Protein AF-A0A3R6G4M2-F1 (afdb_monomer)

Structure (mmCIF, N/CA/C/O backbone):
data_AF-A0A3R6G4M2-F1
#
_entry.id   AF-A0A3R6G4M2-F1
#
loop_
_atom_site.group_PDB
_atom_site.id
_atom_site.type_symbol
_atom_site.label_atom_id
_atom_site.label_alt_id
_atom_site.label_comp_id
_atom_site.label_asym_id
_atom_site.label_entity_id
_atom_site.label_seq_id
_atom_site.pdbx_PDB_ins_code
_atom_site.Cartn_x
_atom_site.Cartn_y
_atom_site.Cartn_z
_atom_site.occupancy
_atom_site.B_iso_or_equiv
_atom_site.auth_seq_id
_atom_site.auth_comp_id
_atom_site.auth_asym_id
_atom_site.auth_atom_id
_atom_site.pdbx_PDB_model_num
ATOM 1 N N . MET A 1 1 ? 0.783 14.303 33.144 1.00 43.31 1 MET A N 1
ATOM 2 C CA . MET A 1 1 ? 2.112 13.701 32.913 1.00 43.31 1 MET A CA 1
ATOM 3 C C . MET A 1 1 ? 1.915 12.444 32.085 1.00 43.31 1 MET A C 1
ATOM 5 O O . MET A 1 1 ? 1.136 11.591 32.497 1.00 43.31 1 MET A O 1
ATOM 9 N N . VAL A 1 2 ? 2.529 12.362 30.905 1.00 37.72 2 VAL A N 1
ATOM 10 C CA . VAL A 1 2 ? 2.569 11.111 30.134 1.00 37.72 2 VAL A CA 1
ATOM 11 C C . VAL A 1 2 ? 3.614 10.218 30.802 1.00 37.72 2 VAL A C 1
ATOM 13 O O . VAL A 1 2 ? 4.716 10.680 31.087 1.00 37.72 2 VAL A O 1
ATOM 16 N N . THR A 1 3 ? 3.248 8.990 31.157 1.00 32.53 3 THR A N 1
ATOM 17 C CA . THR A 1 3 ? 4.166 8.040 31.796 1.00 32.53 3 THR A CA 1
ATOM 18 C C . THR A 1 3 ? 5.011 7.341 30.736 1.00 32.53 3 THR A C 1
ATOM 20 O O . THR A 1 3 ? 4.563 7.186 29.603 1.00 32.53 3 THR A O 1
ATOM 23 N N . ILE A 1 4 ? 6.215 6.885 31.097 1.00 31.83 4 ILE A N 1
ATOM 24 C CA . ILE A 1 4 ? 7.108 6.156 30.176 1.00 31.83 4 ILE A CA 1
ATOM 25 C C . ILE A 1 4 ? 6.392 4.946 29.558 1.00 31.83 4 ILE A C 1
ATOM 27 O O . ILE A 1 4 ? 6.551 4.680 28.372 1.00 31.83 4 ILE A O 1
ATOM 31 N N . ASP A 1 5 ? 5.533 4.263 30.317 1.00 39.41 5 ASP A N 1
ATOM 32 C CA . ASP A 1 5 ? 4.756 3.129 29.801 1.00 39.41 5 ASP A CA 1
ATOM 33 C C . ASP A 1 5 ? 3.753 3.514 28.704 1.00 39.41 5 ASP A C 1
ATOM 35 O O . ASP A 1 5 ? 3.467 2.694 27.840 1.00 39.41 5 ASP A O 1
ATOM 39 N N . LYS A 1 6 ? 3.272 4.765 28.679 1.00 32.84 6 LYS A N 1
ATOM 40 C CA . LYS A 1 6 ? 2.420 5.298 27.601 1.00 32.84 6 LYS A CA 1
ATOM 41 C C . LYS A 1 6 ? 3.211 5.773 26.375 1.00 32.84 6 LYS A C 1
ATOM 43 O O . LYS A 1 6 ? 2.601 6.176 25.396 1.00 32.84 6 LYS A O 1
ATOM 48 N N . LEU A 1 7 ? 4.546 5.751 26.429 1.00 31.44 7 LEU A N 1
ATOM 49 C CA . LEU A 1 7 ? 5.447 6.129 25.331 1.00 31.44 7 LEU A CA 1
ATOM 50 C C . LEU A 1 7 ? 6.153 4.914 24.701 1.00 31.44 7 LEU A C 1
ATOM 52 O O . LEU A 1 7 ? 6.993 5.086 23.825 1.00 31.44 7 LEU A O 1
ATOM 56 N N . LYS A 1 8 ? 5.824 3.687 25.130 1.00 39.38 8 LYS A N 1
ATOM 57 C CA . LYS A 1 8 ? 6.377 2.427 24.592 1.00 39.38 8 LYS A CA 1
ATOM 58 C C . LYS A 1 8 ? 5.710 1.957 23.287 1.00 39.38 8 LYS A C 1
ATOM 60 O O . LYS A 1 8 ? 5.877 0.802 22.906 1.00 39.38 8 LYS A O 1
ATOM 65 N N . GLU A 1 9 ? 4.958 2.811 22.599 1.00 41.81 9 GLU A N 1
ATOM 66 C CA . GLU A 1 9 ? 4.428 2.494 21.269 1.00 41.81 9 GLU A CA 1
ATOM 67 C C . GLU A 1 9 ? 5.574 2.554 20.248 1.00 41.81 9 GLU A C 1
ATOM 69 O O . GLU A 1 9 ? 6.001 3.629 19.833 1.00 41.81 9 GLU A O 1
ATOM 74 N N . VAL A 1 10 ? 6.122 1.388 19.895 1.00 42.34 10 VAL A N 1
ATOM 75 C CA . VAL A 1 10 ? 7.255 1.255 18.969 1.00 42.34 10 VAL A CA 1
ATOM 76 C C . VAL A 1 10 ? 6.781 0.600 17.676 1.00 42.34 10 VAL A C 1
ATOM 78 O O . VAL A 1 10 ? 6.218 -0.492 17.702 1.00 42.34 10 VAL A O 1
ATOM 81 N N . PHE A 1 11 ? 7.055 1.242 16.540 1.00 38.00 11 PHE A N 1
ATOM 82 C CA . PHE A 1 11 ? 6.925 0.636 15.215 1.00 38.00 11 PHE A CA 1
ATOM 83 C C . PHE A 1 11 ? 8.248 -0.053 14.858 1.00 38.00 11 PHE A C 1
ATOM 85 O O . PHE A 1 11 ? 9.267 0.618 14.698 1.00 38.00 11 PHE A O 1
ATOM 92 N N . CYS A 1 12 ? 8.256 -1.385 14.772 1.00 41.75 12 CYS A N 1
ATOM 93 C CA . CYS A 1 12 ? 9.460 -2.173 14.507 1.00 41.75 12 CYS A CA 1
ATOM 94 C C . CYS A 1 12 ? 9.180 -3.259 13.461 1.00 41.75 12 CYS A C 1
ATOM 96 O O . CYS A 1 12 ? 8.094 -3.836 13.451 1.00 41.75 12 CYS A O 1
ATOM 98 N N . GLY A 1 13 ? 10.162 -3.525 12.595 1.00 50.28 13 GLY A N 1
ATOM 99 C CA . GLY A 1 13 ? 10.104 -4.601 11.604 1.00 50.28 13 GLY A CA 1
ATOM 100 C C . GLY A 1 13 ? 9.038 -4.375 10.526 1.00 50.28 13 GLY A C 1
ATOM 101 O O . GLY A 1 13 ? 7.972 -4.984 10.597 1.00 50.28 13 GLY A O 1
ATOM 102 N N . PRO A 1 14 ? 9.272 -3.512 9.518 1.00 58.56 14 PRO A N 1
ATOM 103 C CA . PRO A 1 14 ? 8.345 -3.397 8.395 1.00 58.56 14 PRO A CA 1
ATOM 104 C C . PRO A 1 14 ? 8.237 -4.749 7.672 1.00 58.56 14 PRO A C 1
ATOM 106 O O . PRO A 1 14 ? 9.243 -5.316 7.252 1.00 58.56 14 PRO A O 1
ATOM 109 N N . LYS A 1 15 ? 7.016 -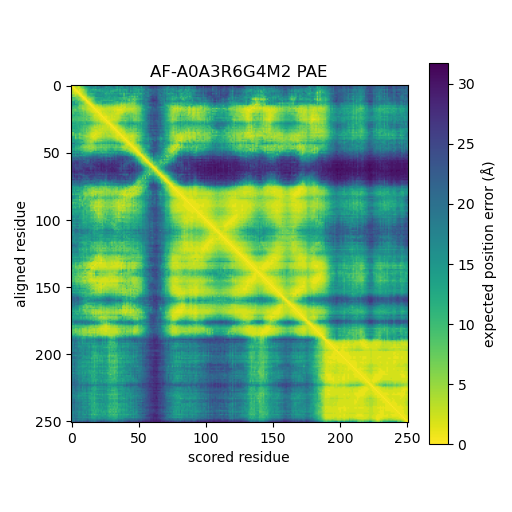5.270 7.528 1.00 62.91 15 LYS A N 1
ATOM 110 C CA . LYS A 1 15 ? 6.747 -6.586 6.923 1.00 62.91 15 LYS A CA 1
ATOM 111 C C . LYS A 1 15 ? 6.106 -6.513 5.553 1.00 62.91 15 LYS A C 1
ATOM 113 O O . LYS A 1 15 ? 6.376 -7.367 4.717 1.00 62.91 15 LYS A O 1
ATOM 118 N N . SER A 1 16 ? 5.268 -5.506 5.340 1.00 65.62 16 SER A N 1
ATOM 119 C CA . SER A 1 16 ? 4.620 -5.262 4.055 1.00 65.62 16 SER A CA 1
ATOM 120 C C . SER A 1 16 ? 4.633 -3.772 3.748 1.00 65.62 16 SER A C 1
ATOM 122 O O . SER A 1 16 ? 4.415 -2.944 4.637 1.00 65.62 16 SER A O 1
ATOM 124 N N . LEU A 1 17 ? 4.837 -3.450 2.473 1.00 73.12 17 LEU A N 1
ATOM 125 C CA . LEU A 1 17 ? 4.654 -2.113 1.923 1.00 73.12 17 LEU A CA 1
ATOM 126 C C . LEU A 1 17 ? 3.500 -2.158 0.919 1.00 73.12 17 LEU A C 1
ATOM 128 O O . LEU A 1 17 ? 3.574 -2.844 -0.098 1.00 73.12 17 LEU A O 1
ATOM 132 N N . LEU A 1 18 ? 2.426 -1.436 1.213 1.00 81.19 18 LEU A N 1
ATOM 133 C CA . LEU A 1 18 ? 1.235 -1.353 0.371 1.00 81.19 18 LEU A CA 1
ATOM 134 C C . LEU A 1 18 ? 1.217 -0.001 -0.342 1.00 81.19 18 LEU A C 1
ATOM 136 O O . LEU A 1 18 ? 1.565 1.012 0.261 1.00 81.19 18 LEU A O 1
ATOM 140 N N . TYR A 1 19 ? 0.784 0.024 -1.599 1.00 84.00 19 TYR A N 1
ATOM 141 C CA . TYR A 1 19 ? 0.667 1.238 -2.404 1.00 84.00 19 TYR A CA 1
ATOM 142 C C . TYR A 1 19 ? -0.779 1.479 -2.843 1.00 84.00 19 TYR A C 1
ATOM 144 O O . TYR A 1 19 ? -1.518 0.546 -3.171 1.00 84.00 19 TYR A O 1
ATOM 152 N N . SER A 1 20 ? -1.159 2.753 -2.859 1.00 87.25 20 SER A N 1
ATOM 153 C CA . SER A 1 20 ? -2.383 3.269 -3.457 1.00 87.25 20 SER A CA 1
ATOM 154 C C . SER A 1 20 ? -2.069 4.524 -4.269 1.00 87.25 20 SER A C 1
ATOM 156 O O . SER A 1 20 ? -1.412 5.435 -3.768 1.00 87.25 20 SER A O 1
ATOM 158 N N . ALA A 1 21 ? -2.571 4.617 -5.495 1.00 84.69 21 ALA A N 1
ATOM 159 C CA . ALA A 1 21 ? -2.521 5.827 -6.309 1.00 84.69 21 ALA A CA 1
ATOM 160 C C . ALA A 1 21 ? -3.437 6.935 -5.753 1.00 84.69 21 ALA A C 1
ATOM 162 O O . ALA A 1 21 ? -3.250 8.116 -6.053 1.00 84.69 21 ALA A O 1
ATOM 163 N N . ALA A 1 22 ? -4.422 6.576 -4.922 1.00 85.25 22 ALA A N 1
ATOM 164 C CA . ALA A 1 22 ? -5.326 7.534 -4.307 1.00 85.25 22 ALA A CA 1
ATOM 165 C C . ALA A 1 22 ? -4.641 8.341 -3.191 1.00 85.25 22 ALA A C 1
ATOM 167 O O . ALA A 1 22 ? -3.861 7.824 -2.383 1.00 85.25 22 ALA A O 1
ATOM 168 N N . LEU A 1 23 ? -4.993 9.625 -3.117 1.00 83.94 23 LEU A N 1
ATOM 169 C CA . LEU A 1 23 ? -4.628 10.491 -2.001 1.00 83.94 23 LEU A CA 1
ATOM 170 C C . LEU A 1 23 ? -5.656 10.360 -0.885 1.00 83.94 23 LEU A C 1
ATOM 172 O O . LEU A 1 23 ? -6.867 10.345 -1.118 1.00 83.94 23 LEU A O 1
ATOM 176 N N . VAL A 1 24 ? -5.154 10.299 0.339 1.00 84.00 24 VAL A N 1
ATOM 177 C CA . VAL A 1 24 ? -5.962 10.121 1.537 1.00 84.00 24 VAL A CA 1
ATOM 178 C C . VAL A 1 24 ? -5.962 11.409 2.347 1.00 84.00 24 VAL A C 1
ATOM 180 O O . VAL A 1 24 ? -4.910 11.975 2.628 1.00 84.00 24 VAL A O 1
ATOM 183 N N . ASP A 1 25 ? -7.146 11.865 2.746 1.00 82.81 25 ASP A N 1
ATOM 184 C CA . ASP A 1 25 ? -7.301 13.019 3.628 1.00 82.81 25 ASP A CA 1
ATOM 185 C C . ASP A 1 25 ? -7.223 12.583 5.098 1.00 82.81 25 ASP A C 1
ATOM 187 O O . ASP A 1 25 ? -8.210 12.126 5.682 1.00 82.81 25 ASP A O 1
ATOM 191 N N . LEU A 1 26 ? -6.042 12.743 5.700 1.00 83.62 26 LEU A N 1
ATOM 192 C CA . LEU A 1 26 ? -5.787 12.389 7.101 1.00 83.62 26 LEU A CA 1
ATOM 193 C C . LEU A 1 26 ? -6.362 13.408 8.105 1.00 83.62 26 LEU A C 1
ATOM 195 O O . LEU A 1 26 ? -6.120 13.302 9.310 1.00 83.62 26 LEU A O 1
ATOM 199 N N . SER A 1 27 ? -7.106 14.424 7.655 1.00 80.88 27 SER A N 1
ATOM 200 C CA . SER A 1 27 ? -7.845 15.311 8.561 1.00 80.88 27 SER A CA 1
ATOM 201 C C . SER A 1 27 ? -9.146 14.691 9.080 1.00 80.88 27 SER A C 1
ATOM 203 O O . SER A 1 27 ? -9.639 15.116 10.128 1.00 80.88 27 SER A O 1
ATOM 205 N N . LYS A 1 28 ? -9.674 13.670 8.392 1.00 79.50 28 LYS A N 1
ATOM 206 C CA . LYS A 1 28 ? -10.930 12.993 8.733 1.00 79.50 28 LYS A CA 1
ATOM 207 C C . LYS A 1 28 ? -10.749 11.975 9.858 1.00 79.50 28 LYS A C 1
ATOM 209 O O . LYS A 1 28 ? -9.694 11.369 10.005 1.00 79.50 28 LYS A O 1
ATOM 214 N N . SER A 1 29 ? -11.811 11.770 10.635 1.00 68.44 29 SER A N 1
ATOM 215 C CA . SER A 1 29 ? -11.860 10.767 11.707 1.00 68.44 29 SER A CA 1
ATOM 216 C C . SER A 1 29 ? -12.122 9.343 11.206 1.00 68.44 29 SER A C 1
ATOM 218 O O . SER A 1 29 ? -11.731 8.394 11.876 1.00 68.44 29 SER A O 1
ATOM 220 N N . ASP A 1 30 ? -12.769 9.195 10.047 1.00 73.81 30 ASP A N 1
ATOM 221 C CA . ASP A 1 30 ? -12.968 7.918 9.358 1.00 73.81 30 ASP A CA 1
ATOM 222 C C . ASP A 1 30 ? -12.281 7.975 7.991 1.00 73.81 30 ASP A C 1
ATOM 224 O O . ASP A 1 30 ? -12.609 8.812 7.142 1.00 73.81 30 ASP A O 1
ATOM 228 N N . ILE A 1 31 ? -11.282 7.113 7.806 1.00 78.75 31 ILE A N 1
ATOM 229 C CA . ILE A 1 31 ? -10.395 7.108 6.646 1.00 78.75 31 ILE A CA 1
ATOM 230 C C . ILE A 1 31 ? -10.523 5.754 5.951 1.00 78.75 31 ILE A C 1
ATOM 232 O O . ILE A 1 31 ? -10.261 4.709 6.543 1.00 78.75 31 ILE A O 1
ATOM 236 N N . LYS A 1 32 ? -10.890 5.773 4.665 1.00 78.81 32 LYS A N 1
ATOM 237 C CA . LYS A 1 32 ? -10.957 4.570 3.828 1.00 78.81 32 LYS A CA 1
ATOM 238 C C . LYS A 1 32 ? -9.679 4.428 3.011 1.00 78.81 32 LYS A C 1
ATOM 240 O O . LYS A 1 32 ? -9.445 5.208 2.094 1.00 78.81 32 LYS A O 1
ATOM 245 N N . LEU A 1 33 ? -8.882 3.414 3.337 1.00 80.50 33 LEU A N 1
ATOM 246 C CA . LEU A 1 33 ? -7.688 3.030 2.588 1.00 80.50 33 LEU A CA 1
ATOM 247 C C . LEU A 1 33 ? -8.053 1.910 1.610 1.00 80.50 33 LEU A C 1
ATOM 249 O O . LEU A 1 33 ? -8.503 0.847 2.034 1.00 80.50 33 LEU A O 1
ATOM 253 N N . THR A 1 34 ? -7.867 2.153 0.314 1.00 83.00 34 THR A N 1
ATOM 254 C CA . THR A 1 34 ? -8.000 1.125 -0.730 1.00 83.00 34 THR A CA 1
ATOM 255 C C . THR A 1 34 ? -6.615 0.861 -1.294 1.00 83.00 34 THR A C 1
ATOM 257 O O . THR A 1 34 ? -5.959 1.788 -1.754 1.00 83.00 34 THR A O 1
ATOM 260 N N . VAL A 1 35 ? -6.150 -0.380 -1.193 1.00 83.88 35 VAL A N 1
ATOM 261 C CA . VAL A 1 35 ? -4.810 -0.781 -1.636 1.00 83.88 35 VAL A CA 1
ATOM 262 C C . VAL A 1 35 ? -4.891 -1.240 -3.084 1.00 83.88 35 VAL A C 1
ATOM 264 O O . VAL A 1 35 ? -5.712 -2.101 -3.395 1.00 83.88 35 VAL A O 1
ATOM 267 N N . ASP A 1 36 ? -4.023 -0.698 -3.935 1.00 81.06 36 ASP A N 1
ATOM 268 C CA . ASP A 1 36 ? -3.939 -1.088 -5.345 1.00 81.06 36 ASP A CA 1
ATOM 269 C C . ASP A 1 36 ? -2.974 -2.261 -5.531 1.00 81.06 36 ASP A C 1
ATOM 271 O O . ASP A 1 36 ? -3.233 -3.170 -6.319 1.00 81.06 36 ASP A O 1
ATOM 275 N N . MET A 1 37 ? -1.864 -2.269 -4.784 1.00 80.25 37 MET A N 1
ATOM 276 C CA . MET A 1 37 ? -0.878 -3.350 -4.835 1.00 80.25 37 MET A CA 1
ATOM 277 C C . MET A 1 37 ? -0.022 -3.444 -3.570 1.00 80.25 37 MET A C 1
ATOM 279 O O . MET A 1 37 ? 0.198 -2.460 -2.864 1.00 80.25 37 MET A O 1
ATOM 283 N N . GLU A 1 38 ? 0.501 -4.641 -3.317 1.00 80.56 38 GLU A N 1
ATOM 284 C CA . GLU A 1 38 ? 1.586 -4.884 -2.365 1.00 80.56 38 GLU A CA 1
ATOM 285 C C . GLU A 1 38 ? 2.919 -4.894 -3.123 1.00 80.56 38 GLU A C 1
ATOM 287 O O . GLU A 1 38 ? 3.065 -5.580 -4.138 1.00 80.56 38 GLU A O 1
ATOM 292 N N . LEU A 1 39 ? 3.880 -4.100 -2.652 1.00 68.62 39 LEU A N 1
ATOM 293 C CA . LEU A 1 39 ? 5.184 -3.950 -3.284 1.00 68.62 39 LEU A CA 1
ATOM 294 C C . LEU A 1 39 ? 6.155 -4.995 -2.713 1.00 68.62 39 LEU A C 1
ATOM 296 O O . LEU A 1 39 ? 6.369 -5.019 -1.500 1.00 68.62 39 LEU A O 1
ATOM 300 N N . PRO A 1 40 ? 6.773 -5.847 -3.552 1.00 69.06 40 PRO A N 1
ATOM 301 C CA . PRO A 1 40 ? 7.799 -6.777 -3.098 1.00 69.06 40 PRO A CA 1
ATOM 302 C C . PRO A 1 40 ? 9.115 -6.016 -2.915 1.00 69.06 40 PRO A C 1
ATOM 304 O O . PRO A 1 40 ? 9.887 -5.889 -3.859 1.00 69.06 40 PRO A O 1
ATOM 307 N N . VAL A 1 41 ? 9.335 -5.452 -1.730 1.00 64.50 41 VAL A N 1
ATOM 308 C CA . VAL A 1 41 ? 10.498 -4.604 -1.424 1.00 64.50 41 VAL A CA 1
ATOM 309 C C . VAL A 1 41 ? 11.726 -5.455 -1.076 1.00 64.50 41 VAL A C 1
ATOM 311 O O . VAL A 1 41 ? 11.602 -6.467 -0.389 1.00 64.50 41 VAL A O 1
ATOM 314 N N . GLU A 1 42 ? 12.915 -5.051 -1.527 1.00 60.84 42 GLU A N 1
ATOM 315 C CA . GLU A 1 42 ? 14.182 -5.668 -1.115 1.00 60.84 42 GLU A CA 1
ATOM 316 C C . GLU A 1 42 ? 14.412 -5.460 0.391 1.00 60.84 42 GLU A C 1
ATOM 318 O O . GLU A 1 42 ? 14.173 -4.368 0.923 1.00 60.84 42 GLU A O 1
ATOM 323 N N . VAL A 1 43 ? 14.895 -6.505 1.068 1.00 60.94 43 VAL A N 1
ATOM 324 C CA . VAL A 1 43 ? 15.249 -6.462 2.495 1.00 60.94 43 VAL A CA 1
ATOM 325 C C . VAL A 1 43 ? 16.231 -5.311 2.749 1.00 60.94 43 VAL A C 1
ATOM 327 O O . VAL A 1 43 ? 17.140 -5.080 1.958 1.00 60.94 43 VAL A O 1
ATOM 330 N N . ASP A 1 44 ? 16.007 -4.562 3.831 1.00 59.69 44 ASP A N 1
ATOM 331 C CA . ASP A 1 44 ? 16.811 -3.405 4.263 1.00 59.69 44 ASP A CA 1
ATOM 332 C C . ASP A 1 44 ? 16.873 -2.206 3.292 1.00 59.69 44 ASP A C 1
ATOM 334 O O . ASP A 1 44 ? 17.597 -1.239 3.539 1.00 59.69 44 ASP A O 1
ATOM 338 N N . SER A 1 45 ? 16.093 -2.209 2.204 1.00 63.78 45 SER A N 1
ATOM 339 C CA . SER A 1 45 ? 16.080 -1.091 1.247 1.00 63.78 45 SER A CA 1
ATOM 340 C C . SER A 1 45 ? 15.127 0.047 1.627 1.00 63.78 45 SER A C 1
ATOM 342 O O . SER A 1 45 ? 15.323 1.173 1.167 1.00 63.78 45 SER A O 1
ATOM 344 N N . LEU A 1 46 ? 14.113 -0.222 2.462 1.00 61.69 46 LEU A N 1
ATOM 345 C CA . LEU A 1 46 ? 13.130 0.777 2.881 1.00 61.69 46 LEU A CA 1
ATOM 346 C C . LEU A 1 46 ? 13.755 1.777 3.857 1.00 61.69 46 LEU A C 1
ATOM 348 O O . LEU A 1 46 ? 14.160 1.425 4.964 1.00 61.69 46 LEU A O 1
ATOM 352 N N . LYS A 1 47 ? 13.755 3.044 3.460 1.00 70.50 47 LYS A N 1
ATOM 353 C CA . LYS A 1 47 ? 14.205 4.175 4.262 1.00 70.50 47 LYS A CA 1
ATOM 354 C C . LYS A 1 47 ? 13.121 5.239 4.273 1.00 70.50 47 LYS A C 1
ATOM 356 O O . LYS A 1 47 ? 12.601 5.624 3.229 1.00 70.50 47 LYS A O 1
ATOM 361 N N . ALA A 1 48 ? 12.807 5.724 5.464 1.00 62.59 48 ALA A N 1
ATOM 362 C CA . ALA A 1 48 ? 11.971 6.891 5.673 1.00 62.59 48 ALA A CA 1
ATOM 363 C C . ALA A 1 48 ? 12.763 7.871 6.537 1.00 62.59 48 ALA A C 1
ATOM 365 O O . ALA A 1 48 ? 13.160 7.530 7.652 1.00 62.59 48 ALA A O 1
ATOM 366 N N . THR A 1 49 ? 13.030 9.059 6.009 1.00 72.06 49 THR A N 1
ATOM 367 C CA . THR A 1 49 ? 13.779 10.109 6.702 1.00 72.06 49 THR A CA 1
ATOM 368 C C . THR A 1 49 ? 12.974 11.395 6.693 1.00 72.06 49 THR A C 1
ATOM 370 O O . THR A 1 49 ? 12.156 11.626 5.810 1.00 72.06 49 THR A O 1
ATOM 373 N N . MET A 1 50 ? 13.194 12.237 7.691 1.00 55.25 50 MET A N 1
ATOM 374 C CA . MET A 1 50 ? 12.680 13.598 7.700 1.00 55.25 50 MET A CA 1
ATOM 375 C C . MET A 1 50 ? 13.880 14.518 7.813 1.00 55.25 50 MET A C 1
ATOM 377 O O . MET A 1 50 ? 14.725 14.300 8.685 1.00 55.25 50 MET A O 1
ATOM 381 N N . ASP A 1 51 ? 13.974 15.491 6.917 1.00 65.00 51 ASP A N 1
ATOM 382 C CA . ASP A 1 51 ? 15.088 16.428 6.943 1.00 65.00 51 ASP A CA 1
ATOM 383 C C . ASP A 1 51 ? 15.004 17.321 8.192 1.00 65.00 51 ASP A C 1
ATOM 385 O O . ASP A 1 51 ? 13.940 17.508 8.797 1.00 65.00 51 ASP A O 1
ATOM 389 N N . GLU A 1 52 ? 16.145 17.863 8.617 1.00 45.72 52 GLU A N 1
ATOM 390 C CA . GLU A 1 52 ? 16.163 18.827 9.713 1.00 45.72 52 GLU A CA 1
ATOM 391 C C . GLU A 1 52 ? 15.356 20.079 9.324 1.00 45.72 52 GLU A C 1
ATOM 393 O O . GLU A 1 52 ? 15.406 20.521 8.172 1.00 45.72 52 GLU A O 1
ATOM 398 N N . PRO A 1 53 ? 14.595 20.674 10.259 1.00 44.38 53 PRO A N 1
ATOM 399 C CA . PRO A 1 53 ? 13.842 21.881 9.968 1.00 44.38 53 PRO A CA 1
ATOM 400 C C . PRO A 1 53 ? 14.793 23.022 9.597 1.00 44.38 53 PRO A C 1
ATOM 402 O O . PRO A 1 53 ? 15.768 23.293 10.302 1.00 44.38 53 PRO A O 1
ATOM 405 N N . THR A 1 54 ? 14.485 23.736 8.517 1.00 43.66 54 THR A N 1
ATOM 406 C CA . THR A 1 54 ? 15.269 24.914 8.137 1.00 43.66 54 THR A CA 1
ATOM 407 C C . THR A 1 54 ? 14.848 26.088 9.015 1.00 43.66 54 THR A C 1
ATOM 409 O O . THR A 1 54 ? 13.700 26.537 8.970 1.00 43.66 54 THR A O 1
ATOM 412 N N . ILE A 1 55 ? 15.779 26.590 9.832 1.00 36.22 55 ILE A N 1
ATOM 413 C CA . ILE A 1 55 ? 15.592 27.792 10.652 1.00 36.22 55 ILE A CA 1
ATOM 414 C C . ILE A 1 55 ? 16.203 28.978 9.904 1.00 36.22 55 ILE A C 1
ATOM 416 O O . ILE A 1 55 ? 17.420 29.165 9.891 1.00 36.22 55 ILE A O 1
ATOM 420 N N . ASN A 1 56 ? 15.356 29.804 9.293 1.00 37.88 56 ASN A N 1
ATOM 421 C CA . ASN A 1 56 ? 15.804 31.032 8.644 1.00 37.88 56 ASN A CA 1
ATOM 422 C C . ASN A 1 56 ? 15.839 32.175 9.672 1.00 37.88 56 ASN A C 1
ATOM 424 O O . ASN A 1 56 ? 14.801 32.600 10.182 1.00 37.88 56 ASN A O 1
ATOM 428 N N . HIS A 1 57 ? 17.041 32.677 9.975 1.00 37.03 57 HIS A N 1
ATOM 429 C CA . HIS A 1 57 ? 17.243 33.874 10.799 1.00 37.03 57 HIS A CA 1
ATOM 430 C C . HIS A 1 57 ? 17.290 35.122 9.903 1.00 37.03 57 HIS A C 1
ATOM 432 O O . HIS A 1 57 ? 18.256 35.318 9.162 1.00 37.03 57 HIS A O 1
ATOM 438 N N . TYR A 1 58 ? 16.290 36.004 9.988 1.00 27.64 58 TYR A N 1
ATOM 439 C CA . TYR A 1 58 ? 16.337 37.305 9.309 1.00 27.64 58 TYR A CA 1
ATOM 440 C C . TYR A 1 58 ? 17.064 38.342 10.176 1.00 27.64 58 TYR A C 1
ATOM 442 O O . TYR A 1 58 ? 16.535 38.810 11.189 1.00 27.64 58 TYR A O 1
ATOM 450 N N . LYS A 1 59 ? 18.278 38.727 9.760 1.00 30.69 59 LYS A N 1
ATOM 451 C CA . LYS A 1 59 ? 19.073 39.793 10.392 1.00 30.69 59 LYS A CA 1
ATOM 452 C C . LYS A 1 59 ? 18.976 41.090 9.586 1.00 30.69 59 LYS A C 1
ATOM 454 O O . LYS A 1 59 ? 19.309 41.111 8.404 1.00 30.69 59 LYS A O 1
ATOM 459 N N . VAL A 1 60 ? 18.558 42.178 10.233 1.00 27.77 60 VAL A N 1
ATOM 460 C CA . VAL A 1 60 ? 18.577 43.537 9.663 1.00 27.77 60 VAL A CA 1
ATOM 461 C C . VAL A 1 60 ? 19.894 44.209 10.058 1.00 27.77 60 VAL A C 1
ATOM 463 O O . VAL A 1 60 ? 20.267 44.206 11.231 1.00 27.77 60 VAL A O 1
ATOM 466 N N . ILE A 1 61 ? 20.623 44.774 9.090 1.00 28.72 61 ILE A N 1
ATOM 467 C CA . ILE A 1 61 ? 21.910 45.441 9.341 1.00 28.72 61 ILE A CA 1
ATOM 468 C C . ILE A 1 61 ? 21.676 46.635 10.286 1.00 28.72 61 ILE A C 1
ATOM 470 O O . ILE A 1 61 ? 21.028 47.603 9.898 1.00 28.72 61 ILE A O 1
ATOM 474 N N . GLY A 1 62 ? 22.194 46.558 11.520 1.00 38.78 62 GLY A N 1
ATOM 475 C CA . GLY A 1 62 ? 22.134 47.638 12.520 1.00 38.78 62 GLY A CA 1
ATOM 476 C C . GLY A 1 62 ? 21.404 47.332 13.840 1.00 38.78 62 GLY A C 1
ATOM 477 O O . GLY A 1 62 ? 21.399 48.195 14.713 1.00 38.78 62 GLY A O 1
ATOM 478 N N . LEU A 1 63 ? 20.831 46.136 14.034 1.00 30.81 63 LEU A N 1
ATOM 479 C CA . LEU A 1 63 ? 20.214 45.708 15.303 1.00 30.81 63 LEU A CA 1
ATOM 480 C C . LEU A 1 63 ? 20.840 44.404 15.827 1.00 30.81 63 LEU A C 1
ATOM 482 O O . LEU A 1 63 ? 20.950 43.420 15.100 1.00 30.81 63 LEU A O 1
ATOM 486 N N . SER A 1 64 ? 21.222 44.384 17.109 1.00 31.70 64 SER A N 1
ATOM 487 C CA . SER A 1 64 ? 21.685 43.172 17.802 1.00 31.70 64 SER A CA 1
ATOM 488 C C . SER A 1 64 ? 20.488 42.359 18.305 1.00 31.70 64 SER A C 1
ATOM 490 O O . SER A 1 64 ? 20.096 42.477 19.463 1.00 31.70 64 SER A O 1
ATOM 492 N N . GLY A 1 65 ? 19.895 41.558 17.417 1.00 33.34 65 GLY A N 1
ATOM 493 C CA . GLY A 1 65 ? 18.828 40.598 17.721 1.00 33.34 65 GLY A CA 1
ATOM 494 C C . GLY A 1 65 ? 18.090 40.137 16.460 1.00 33.34 65 GLY A C 1
ATOM 495 O O . GLY A 1 65 ? 17.914 40.928 15.533 1.00 33.34 65 GLY A O 1
ATOM 496 N N . ASP A 1 66 ? 17.687 38.864 16.411 1.00 30.27 66 ASP A N 1
ATOM 497 C CA . ASP A 1 66 ? 16.916 38.302 15.293 1.00 30.27 66 ASP A CA 1
ATOM 498 C C . ASP A 1 66 ? 15.527 38.969 15.219 1.00 30.27 66 ASP A C 1
ATOM 500 O O . ASP A 1 66 ? 14.816 39.030 16.222 1.00 30.27 66 ASP A O 1
ATOM 504 N N . TRP A 1 67 ? 15.141 39.497 14.047 1.00 29.27 67 TRP A N 1
ATOM 505 C CA . TRP A 1 67 ? 13.873 40.234 13.880 1.00 29.27 67 TRP A CA 1
ATOM 506 C C . TRP A 1 67 ? 12.671 39.301 13.656 1.00 29.27 67 TRP A C 1
ATOM 508 O O . TRP A 1 67 ? 11.554 39.616 14.060 1.00 29.27 67 TRP A O 1
ATOM 518 N N . ALA A 1 68 ? 12.893 38.140 13.035 1.00 26.50 68 ALA A N 1
ATOM 519 C CA . ALA A 1 68 ? 11.902 37.078 12.891 1.00 26.50 68 ALA A CA 1
ATOM 520 C C . ALA A 1 68 ? 12.595 35.718 12.714 1.00 26.50 68 ALA A C 1
ATOM 522 O O . ALA A 1 68 ? 13.552 35.604 11.943 1.00 26.50 68 ALA A O 1
ATOM 523 N N . THR A 1 69 ? 12.071 34.701 13.401 1.00 28.78 69 THR A N 1
ATOM 524 C CA . THR A 1 69 ? 12.449 33.293 13.236 1.00 28.78 69 THR A CA 1
ATOM 525 C C . THR A 1 69 ? 11.279 32.572 12.582 1.00 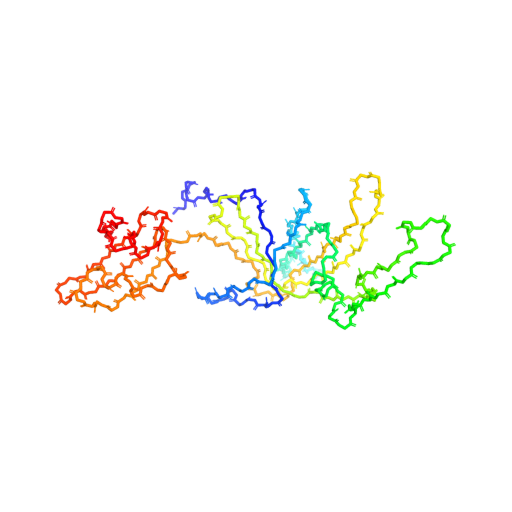28.78 69 THR A C 1
ATOM 527 O O . THR A 1 69 ? 10.205 32.471 13.174 1.00 28.78 69 THR A O 1
ATOM 530 N N . THR A 1 70 ? 11.471 32.068 11.367 1.00 32.12 70 THR A N 1
ATOM 531 C CA . THR A 1 70 ? 10.524 31.149 10.722 1.00 32.12 70 THR A CA 1
ATOM 532 C C . THR A 1 70 ? 11.187 29.784 10.611 1.00 32.12 70 THR A C 1
ATOM 534 O O . THR A 1 70 ? 12.329 29.694 10.160 1.00 32.12 70 THR A O 1
ATOM 537 N N . ALA A 1 71 ? 10.482 28.738 11.039 1.00 31.27 71 ALA A N 1
ATOM 538 C CA . ALA A 1 71 ? 10.914 27.355 10.892 1.00 31.27 71 ALA A CA 1
ATOM 539 C C . ALA A 1 71 ? 10.056 26.684 9.816 1.00 31.27 71 ALA A C 1
ATOM 541 O O . ALA A 1 71 ? 8.829 26.674 9.927 1.00 31.27 71 ALA A O 1
ATOM 542 N N . GLU A 1 72 ? 10.698 26.130 8.795 1.00 43.62 72 GLU A N 1
ATOM 543 C CA . GLU A 1 72 ? 10.057 25.227 7.840 1.00 43.62 72 GLU A CA 1
ATOM 544 C C . GLU A 1 72 ? 10.366 23.794 8.280 1.00 43.62 72 GLU A C 1
ATOM 546 O O . GLU A 1 72 ? 11.518 23.460 8.560 1.00 43.62 72 GLU A O 1
ATOM 551 N N . LEU A 1 73 ? 9.328 22.963 8.426 1.00 48.00 73 LEU A N 1
ATOM 552 C CA . LEU A 1 73 ? 9.497 21.532 8.690 1.00 48.00 73 LEU A CA 1
ATOM 553 C C . LEU A 1 73 ? 10.295 20.927 7.532 1.00 48.00 73 LEU A C 1
ATOM 555 O O . LEU A 1 73 ? 9.960 21.192 6.381 1.00 48.00 73 LEU A O 1
ATOM 559 N N . GLY A 1 74 ? 11.327 20.139 7.836 1.00 54.06 74 GLY A N 1
ATOM 560 C CA . GLY A 1 74 ? 12.064 19.428 6.797 1.00 54.06 74 GLY A CA 1
ATOM 561 C C . GLY A 1 74 ? 11.180 18.399 6.095 1.00 54.06 74 GLY A C 1
ATOM 562 O O . GLY A 1 74 ? 10.217 17.881 6.675 1.00 54.06 74 GLY A O 1
ATOM 563 N N . ASP A 1 75 ? 11.493 18.133 4.831 1.00 63.72 75 ASP A N 1
ATOM 564 C CA . ASP A 1 75 ? 10.685 17.272 3.979 1.00 63.72 75 ASP A CA 1
ATOM 565 C C . ASP A 1 75 ? 10.738 15.817 4.459 1.00 63.72 75 ASP A C 1
ATOM 567 O O . ASP A 1 75 ? 11.776 15.303 4.884 1.00 63.72 75 ASP A O 1
ATOM 571 N N . PHE A 1 76 ? 9.591 15.139 4.402 1.00 66.62 76 PHE A N 1
ATOM 572 C CA . PHE A 1 76 ? 9.525 13.702 4.641 1.00 66.62 76 PHE A CA 1
ATOM 573 C C . PHE A 1 76 ? 9.882 12.970 3.346 1.00 66.62 76 PHE A C 1
ATOM 575 O O . PHE A 1 76 ? 9.123 13.028 2.376 1.00 66.62 76 PHE A O 1
ATOM 582 N N . ASN A 1 77 ? 11.015 12.276 3.354 1.00 76.44 77 ASN A N 1
ATOM 583 C CA . ASN A 1 77 ? 11.596 11.561 2.227 1.00 76.44 77 ASN A CA 1
ATOM 584 C C . ASN A 1 77 ? 11.424 10.045 2.401 1.00 76.44 77 ASN A C 1
ATOM 586 O O . ASN A 1 77 ? 11.620 9.497 3.487 1.00 76.44 77 ASN A O 1
ATOM 590 N N . VAL A 1 78 ? 11.082 9.355 1.313 1.00 72.44 78 VAL A N 1
ATOM 591 C CA . VAL A 1 78 ? 10.960 7.892 1.263 1.00 72.44 78 VAL A CA 1
ATOM 592 C C . VAL A 1 78 ? 11.797 7.337 0.124 1.00 72.44 78 VAL A C 1
ATOM 594 O O . VAL A 1 78 ? 11.764 7.843 -0.999 1.00 72.44 78 VAL A O 1
ATOM 597 N N . GLU A 1 79 ? 12.506 6.251 0.412 1.00 80.62 79 GLU A N 1
ATOM 598 C CA . GLU A 1 79 ? 13.282 5.481 -0.550 1.00 80.62 79 GLU A CA 1
ATOM 599 C C . GLU A 1 79 ? 13.068 3.978 -0.332 1.00 80.62 79 GLU A C 1
ATOM 601 O O . GLU A 1 79 ? 13.052 3.516 0.806 1.00 80.62 79 GLU A O 1
ATOM 606 N N . PHE A 1 80 ? 12.898 3.206 -1.407 1.00 73.75 80 PHE A N 1
ATOM 607 C CA . PHE A 1 80 ? 12.859 1.738 -1.359 1.00 73.75 80 PHE A CA 1
ATOM 608 C C . PHE A 1 80 ? 13.168 1.117 -2.727 1.00 73.75 80 PHE A C 1
ATOM 610 O O . PHE A 1 80 ? 13.078 1.788 -3.756 1.00 73.75 80 PHE A O 1
ATOM 617 N N . VAL A 1 81 ? 13.523 -0.172 -2.755 1.00 73.94 81 VAL A N 1
ATOM 618 C CA . VAL A 1 81 ? 13.875 -0.901 -3.986 1.00 73.94 81 VAL A CA 1
ATOM 619 C C . VAL A 1 81 ? 12.911 -2.061 -4.217 1.00 73.94 81 VAL A C 1
ATOM 621 O O . VAL A 1 81 ? 12.643 -2.841 -3.308 1.00 73.94 81 VAL A O 1
ATOM 624 N N . VAL A 1 82 ? 12.391 -2.187 -5.441 1.00 73.06 82 VAL A N 1
ATOM 625 C CA . VAL A 1 82 ? 11.439 -3.237 -5.834 1.00 73.06 82 VAL A CA 1
ATOM 626 C C . VAL A 1 82 ? 12.023 -4.087 -6.972 1.00 73.06 82 VAL A C 1
ATOM 628 O O . VAL A 1 82 ? 12.061 -3.629 -8.119 1.00 73.06 82 VAL A O 1
ATOM 631 N N . PRO A 1 83 ? 12.460 -5.332 -6.709 1.00 74.88 83 PRO A N 1
ATOM 632 C CA . PRO A 1 83 ? 12.918 -6.281 -7.728 1.00 74.88 83 PRO A CA 1
ATOM 633 C C . PRO A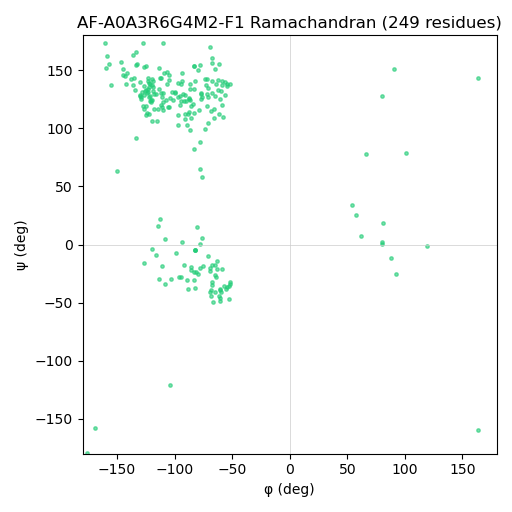 1 83 ? 11.754 -6.943 -8.486 1.00 74.88 83 PRO A C 1
ATOM 635 O O . PRO A 1 83 ? 11.520 -8.148 -8.385 1.00 74.88 83 PRO A O 1
ATOM 638 N N . SER A 1 84 ? 10.978 -6.163 -9.245 1.00 72.12 84 SER A N 1
ATOM 639 C CA . SER A 1 84 ? 9.841 -6.687 -10.010 1.00 72.12 84 SER A CA 1
ATOM 640 C C . SER A 1 84 ? 9.661 -6.005 -11.361 1.00 72.12 84 SER A C 1
ATOM 642 O O . SER A 1 84 ? 9.846 -4.803 -11.509 1.00 72.12 84 SER A O 1
ATOM 644 N N . LYS A 1 85 ? 9.221 -6.798 -12.344 1.00 75.88 85 LYS A N 1
ATOM 645 C CA . LYS A 1 85 ? 8.829 -6.358 -13.694 1.00 75.88 85 LYS A CA 1
ATOM 646 C C . LYS A 1 85 ? 7.329 -6.532 -13.962 1.00 75.88 85 LYS A C 1
ATOM 648 O O . LYS A 1 85 ? 6.918 -6.702 -15.109 1.00 75.88 85 LYS A O 1
ATOM 653 N N . ALA A 1 86 ? 6.512 -6.607 -12.910 1.00 76.62 86 ALA A N 1
ATOM 654 C CA . ALA A 1 86 ? 5.070 -6.794 -13.047 1.00 76.62 86 ALA A CA 1
ATOM 655 C C . ALA A 1 86 ? 4.442 -5.657 -13.872 1.00 76.62 86 ALA A C 1
ATOM 657 O O . ALA A 1 86 ? 4.760 -4.490 -13.659 1.00 76.62 86 ALA A O 1
ATOM 658 N N . LYS A 1 87 ? 3.524 -5.992 -14.788 1.00 83.69 87 LYS A N 1
ATOM 659 C CA . LYS A 1 87 ? 2.871 -5.028 -15.694 1.00 83.69 87 LYS A CA 1
ATOM 660 C C . LYS A 1 87 ? 2.253 -3.845 -14.947 1.00 83.69 87 LYS A C 1
ATOM 662 O O . LYS A 1 87 ? 2.480 -2.704 -15.325 1.00 83.69 87 LYS A O 1
ATOM 667 N N . GLU A 1 88 ? 1.508 -4.116 -13.878 1.00 82.50 88 GLU A N 1
ATOM 668 C CA . GLU A 1 88 ? 0.840 -3.068 -13.094 1.00 82.50 88 GLU A CA 1
ATOM 669 C C . GLU A 1 88 ? 1.840 -2.165 -12.358 1.00 82.50 88 GLU A C 1
ATOM 671 O O . GLU A 1 88 ? 1.625 -0.960 -12.265 1.00 82.50 88 GLU A O 1
ATOM 676 N N . LEU A 1 89 ? 2.989 -2.708 -11.937 1.00 80.06 89 LEU A N 1
ATOM 677 C CA . LEU A 1 89 ? 4.079 -1.905 -11.384 1.00 80.06 89 LEU A CA 1
ATOM 678 C C . LEU A 1 89 ? 4.709 -1.018 -12.464 1.00 80.06 89 LEU A C 1
ATOM 680 O O . LEU A 1 89 ? 4.923 0.164 -12.235 1.00 80.06 89 LEU A O 1
ATOM 684 N N . LEU A 1 90 ? 4.969 -1.561 -13.658 1.00 83.88 90 LEU A N 1
ATOM 685 C CA . LEU A 1 90 ? 5.501 -0.792 -14.790 1.00 83.88 90 LEU A CA 1
ATOM 686 C C . LEU A 1 90 ? 4.559 0.355 -15.181 1.00 83.88 90 LEU A C 1
ATOM 688 O O . LEU A 1 90 ? 5.027 1.463 -15.429 1.00 83.88 90 LEU A O 1
ATOM 692 N N . LYS A 1 91 ? 3.240 0.119 -15.175 1.00 88.19 91 LYS A N 1
ATOM 693 C CA . LYS A 1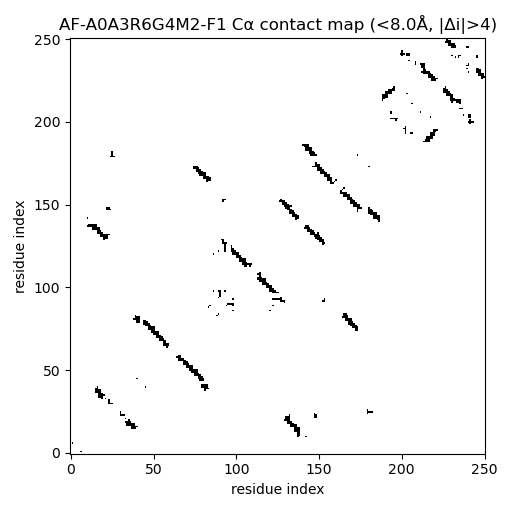 91 ? 2.235 1.166 -15.415 1.00 88.19 91 LYS A CA 1
ATOM 694 C C . LYS A 1 91 ? 2.236 2.224 -14.322 1.00 88.19 91 LYS A C 1
ATOM 696 O O . LYS A 1 91 ? 2.133 3.402 -14.637 1.00 88.19 91 LYS A O 1
ATOM 701 N N . ALA A 1 92 ? 2.368 1.829 -13.056 1.00 82.56 92 ALA A N 1
ATOM 702 C CA . ALA A 1 92 ? 2.501 2.792 -11.971 1.00 82.56 92 ALA A CA 1
ATOM 703 C C . ALA A 1 92 ? 3.757 3.657 -12.173 1.00 82.56 92 ALA A C 1
ATOM 705 O O . ALA A 1 92 ? 3.677 4.878 -12.111 1.00 82.56 92 ALA A O 1
ATOM 706 N N . MET A 1 93 ? 4.892 3.034 -12.502 1.00 84.06 93 MET A N 1
ATOM 707 C CA . MET A 1 93 ? 6.188 3.703 -12.653 1.00 84.06 93 MET A CA 1
ATOM 708 C C . MET A 1 93 ? 6.282 4.641 -13.851 1.00 84.06 93 MET A C 1
ATOM 710 O O . MET A 1 93 ? 6.910 5.688 -13.734 1.00 84.06 93 MET A O 1
ATOM 714 N N . PHE A 1 94 ? 5.704 4.260 -14.990 1.00 87.25 94 PHE A N 1
ATOM 715 C CA . PHE A 1 94 ? 5.901 4.956 -16.262 1.00 87.25 94 PHE A CA 1
ATOM 716 C C . PHE A 1 94 ? 4.608 5.510 -16.865 1.00 87.25 94 PHE A C 1
ATOM 718 O O . PHE A 1 94 ? 4.679 6.211 -17.862 1.00 87.25 94 PHE A O 1
ATOM 725 N N . GLY A 1 95 ? 3.443 5.262 -16.268 1.00 87.81 95 GLY A N 1
ATOM 726 C CA . GLY A 1 95 ? 2.133 5.606 -16.822 1.00 87.81 95 GLY A CA 1
ATOM 727 C C . GLY A 1 95 ? 1.539 4.479 -17.672 1.00 87.81 95 GLY A C 1
ATOM 728 O O . GLY A 1 95 ? 2.258 3.687 -18.281 1.00 87.81 95 GLY A O 1
ATOM 729 N N . GLU A 1 96 ? 0.206 4.397 -17.717 1.00 89.00 96 GLU A N 1
ATOM 730 C CA . GLU A 1 96 ? -0.504 3.335 -18.447 1.00 89.00 96 GLU A CA 1
ATOM 731 C C . GLU A 1 96 ? -0.200 3.328 -19.948 1.00 89.00 96 GLU A C 1
ATOM 733 O O . GLU A 1 96 ? -0.058 2.266 -20.548 1.00 89.00 96 GLU A O 1
ATOM 738 N N . ASP A 1 97 ? -0.069 4.512 -20.542 1.00 92.06 97 ASP A N 1
ATOM 739 C CA . ASP A 1 97 ? 0.180 4.716 -21.968 1.00 92.06 97 ASP A CA 1
ATOM 740 C C . ASP A 1 97 ? 1.584 4.275 -22.407 1.00 92.06 97 ASP A C 1
ATOM 742 O O . ASP A 1 97 ? 1.794 3.950 -23.574 1.00 92.06 97 ASP A O 1
ATOM 746 N N . ALA A 1 98 ? 2.534 4.214 -21.471 1.00 90.19 98 ALA A N 1
ATOM 747 C CA . ALA A 1 98 ? 3.904 3.792 -21.739 1.00 90.19 98 ALA A CA 1
ATOM 748 C C . ALA A 1 98 ? 4.088 2.269 -21.753 1.00 90.19 98 ALA A C 1
ATOM 750 O O . ALA A 1 98 ? 5.194 1.802 -22.022 1.00 90.19 98 ALA A O 1
ATOM 751 N N . VAL A 1 99 ? 3.053 1.482 -21.437 1.00 90.62 99 VAL A N 1
ATOM 752 C CA . VAL A 1 99 ? 3.181 0.040 -21.197 1.00 90.62 99 VAL A CA 1
ATOM 753 C C . VAL A 1 99 ? 2.290 -0.753 -22.146 1.00 90.62 99 VAL A C 1
ATOM 755 O O . VAL A 1 99 ? 1.069 -0.765 -22.012 1.00 90.62 99 VAL A O 1
ATOM 758 N N . ASN A 1 100 ? 2.913 -1.497 -23.060 1.00 92.88 100 ASN A N 1
ATOM 759 C CA . ASN A 1 100 ? 2.216 -2.279 -24.081 1.00 92.88 100 ASN A CA 1
ATOM 760 C C . ASN A 1 100 ? 2.579 -3.762 -23.988 1.00 92.88 100 ASN A C 1
ATOM 762 O O . ASN A 1 100 ? 3.742 -4.115 -23.800 1.00 92.88 100 ASN A O 1
ATOM 766 N N . GLU A 1 101 ? 1.597 -4.649 -24.147 1.00 91.94 101 GLU A N 1
ATOM 767 C CA . GLU A 1 101 ? 1.880 -6.077 -24.315 1.00 91.94 101 GLU A CA 1
ATOM 768 C C . GLU A 1 101 ? 2.458 -6.331 -25.704 1.00 91.94 101 GLU A C 1
ATOM 770 O O . GLU A 1 101 ? 1.993 -5.776 -26.699 1.00 91.94 101 GLU A O 1
ATOM 775 N N . I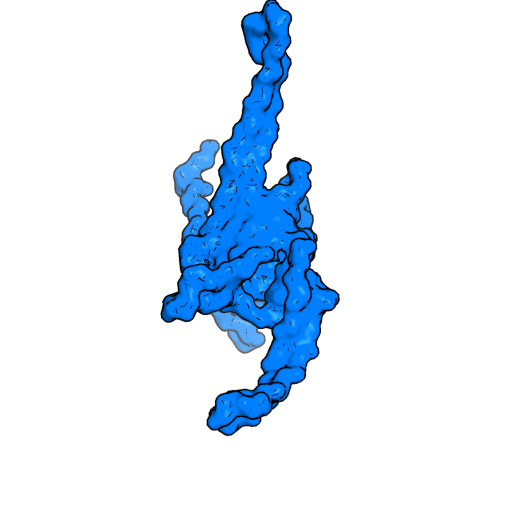LE A 1 102 ? 3.485 -7.171 -25.767 1.00 94.25 102 ILE A N 1
ATOM 776 C CA . ILE A 1 102 ? 4.183 -7.490 -27.006 1.00 94.25 102 ILE A CA 1
ATOM 777 C C . ILE A 1 102 ? 4.387 -8.991 -27.146 1.00 94.25 102 ILE A C 1
ATOM 779 O O . ILE A 1 102 ? 4.482 -9.731 -26.165 1.00 94.25 102 ILE A O 1
ATOM 783 N N . THR A 1 103 ? 4.503 -9.423 -28.395 1.00 94.31 103 THR A N 1
ATOM 784 C CA . THR A 1 103 ? 4.967 -10.759 -28.757 1.00 94.31 103 THR A CA 1
ATOM 785 C C . THR A 1 103 ? 6.189 -10.605 -29.652 1.00 94.31 103 THR A C 1
ATOM 787 O O . THR A 1 103 ? 6.139 -9.884 -30.646 1.00 94.31 103 THR A O 1
ATOM 790 N N . ALA A 1 104 ? 7.286 -11.263 -29.299 1.00 91.38 104 ALA A N 1
ATOM 791 C CA . ALA A 1 104 ? 8.526 -11.276 -30.060 1.00 91.38 104 ALA A CA 1
ATOM 792 C C . ALA A 1 104 ? 8.826 -12.712 -30.485 1.00 91.38 104 ALA A C 1
ATOM 794 O O . ALA A 1 104 ? 8.696 -13.631 -29.687 1.00 91.38 104 ALA A O 1
ATOM 795 N N . THR A 1 105 ? 9.215 -12.923 -31.739 1.00 94.00 105 THR A N 1
ATOM 796 C CA . THR A 1 105 ? 9.668 -14.241 -32.205 1.00 94.00 105 THR A CA 1
ATOM 797 C C . THR A 1 105 ? 11.154 -14.147 -32.490 1.00 94.00 105 THR A C 1
ATOM 799 O O . THR A 1 105 ? 11.568 -13.342 -33.324 1.00 94.00 105 THR A O 1
ATOM 802 N N . LEU A 1 106 ? 11.949 -14.931 -31.768 1.00 90.62 106 LEU A N 1
ATOM 803 C CA . LEU A 1 106 ? 13.370 -15.087 -32.046 1.00 90.62 106 LEU A CA 1
ATOM 804 C C . LEU A 1 106 ? 13.525 -16.134 -33.152 1.00 90.62 106 LEU A C 1
ATOM 806 O O . LEU A 1 106 ? 12.857 -17.164 -33.141 1.00 90.62 106 LEU A O 1
ATOM 810 N N . THR A 1 107 ? 14.355 -15.833 -34.148 1.00 92.88 107 THR A N 1
ATOM 811 C CA . THR A 1 107 ? 14.699 -16.761 -35.233 1.00 92.88 107 THR A CA 1
ATOM 812 C C . THR A 1 107 ? 16.150 -16.543 -35.634 1.00 92.88 107 THR A C 1
ATOM 814 O O . THR A 1 107 ? 16.626 -15.406 -35.632 1.00 92.88 107 THR A O 1
ATOM 817 N N . GLY A 1 108 ? 16.843 -17.614 -36.018 1.00 89.19 108 GLY A N 1
ATOM 818 C CA . GLY A 1 108 ? 18.193 -17.524 -36.564 1.00 89.19 108 GLY A CA 1
ATOM 819 C C . GLY A 1 108 ? 19.290 -17.379 -35.509 1.00 89.19 108 GLY A C 1
ATOM 820 O O . GLY A 1 108 ? 20.398 -16.979 -35.860 1.00 89.19 108 GLY A O 1
ATOM 821 N N . THR A 1 109 ? 19.022 -17.713 -34.240 1.00 88.50 109 THR A N 1
ATOM 822 C CA . THR A 1 109 ? 20.065 -17.765 -33.197 1.00 88.50 109 THR A CA 1
ATOM 823 C C . THR A 1 109 ? 20.958 -19.000 -33.328 1.00 88.50 109 THR A C 1
ATOM 825 O O . THR A 1 109 ? 22.062 -19.023 -32.787 1.00 88.50 109 THR A O 1
ATOM 828 N N . GLY A 1 110 ? 20.503 -20.024 -34.060 1.00 88.69 110 GLY A N 1
ATOM 829 C CA . GLY A 1 110 ? 21.177 -21.322 -34.149 1.00 88.69 110 GLY A CA 1
ATOM 830 C C . GLY A 1 110 ? 20.904 -22.233 -32.947 1.00 88.69 110 GLY A C 1
ATOM 831 O O . GLY A 1 110 ? 21.385 -23.365 -32.925 1.00 88.69 110 GLY A O 1
ATOM 832 N N . ASP A 1 111 ? 20.107 -21.766 -31.982 1.00 89.25 111 ASP A N 1
ATOM 833 C CA . ASP A 1 111 ? 19.595 -22.532 -30.854 1.00 89.25 111 ASP A CA 1
ATOM 834 C C . ASP A 1 111 ? 18.066 -22.628 -30.958 1.00 89.25 111 ASP A C 1
ATOM 836 O O . ASP A 1 111 ? 17.332 -21.678 -30.686 1.00 89.25 111 ASP A O 1
ATOM 840 N N . ASN A 1 112 ? 17.568 -23.811 -31.325 1.00 86.56 112 ASN A N 1
ATOM 841 C CA . ASN A 1 112 ? 16.133 -24.061 -31.491 1.00 86.56 112 ASN A CA 1
ATOM 842 C C . ASN A 1 112 ? 15.329 -23.894 -30.186 1.00 86.56 112 ASN A C 1
ATOM 844 O O . ASN A 1 112 ? 14.103 -23.846 -30.238 1.00 86.56 112 ASN A O 1
ATOM 848 N N . THR A 1 113 ? 15.985 -23.839 -29.021 1.00 88.69 113 THR A N 1
ATOM 849 C CA . THR A 1 113 ? 15.318 -23.567 -27.739 1.00 88.69 113 THR A CA 1
ATOM 850 C C . THR A 1 113 ? 15.109 -22.074 -27.491 1.00 88.69 113 THR A C 1
ATOM 852 O O . THR A 1 113 ? 14.192 -21.703 -26.756 1.00 88.69 113 THR A O 1
ATOM 855 N N . LEU A 1 114 ? 15.920 -21.225 -28.130 1.00 87.69 114 LEU A N 1
ATOM 856 C CA . LEU A 1 114 ? 15.788 -19.769 -28.112 1.00 87.69 114 LEU A CA 1
ATOM 857 C C . LEU A 1 114 ? 14.989 -19.245 -29.304 1.00 87.69 114 LEU A C 1
ATOM 859 O O . LEU A 1 114 ? 14.342 -18.210 -29.182 1.00 87.69 114 LEU A O 1
ATOM 863 N N . ASP A 1 115 ? 14.997 -19.952 -30.435 1.00 89.50 115 ASP A N 1
ATOM 864 C CA . ASP A 1 115 ? 14.245 -19.606 -31.647 1.00 89.50 115 ASP A CA 1
ATOM 865 C C . ASP A 1 115 ? 12.747 -19.932 -31.507 1.00 89.50 115 ASP A C 1
ATOM 867 O O . ASP A 1 115 ? 12.158 -20.719 -32.252 1.00 89.50 115 ASP A O 1
ATOM 871 N N . VAL A 1 116 ? 12.127 -19.334 -30.494 1.00 92.75 116 VAL A N 1
ATOM 872 C CA . VAL A 1 116 ? 10.723 -19.508 -30.135 1.00 92.75 116 VAL A CA 1
ATOM 873 C C . VAL A 1 116 ? 10.022 -18.156 -30.014 1.00 92.75 116 VAL A C 1
ATOM 875 O O . VAL A 1 116 ? 10.619 -17.078 -30.110 1.00 92.75 116 VAL A O 1
ATOM 878 N N . GLN A 1 117 ? 8.709 -18.207 -29.820 1.00 95.06 117 GLN A N 1
ATOM 879 C CA . GLN A 1 117 ? 7.899 -17.031 -29.551 1.00 95.06 117 GLN A CA 1
ATOM 880 C C . GLN A 1 117 ? 7.870 -16.719 -28.049 1.00 95.06 117 GLN A C 1
ATOM 882 O O . GLN A 1 117 ? 7.619 -17.593 -27.223 1.00 95.06 117 GLN A O 1
ATOM 887 N N . TYR A 1 118 ? 8.067 -15.449 -27.714 1.00 91.31 118 TYR A N 1
ATOM 888 C CA . TYR A 1 118 ? 8.023 -14.893 -26.370 1.00 91.31 118 TYR A CA 1
ATOM 889 C C . TYR A 1 118 ? 6.917 -13.851 -26.276 1.00 91.31 118 TYR A C 1
ATOM 891 O O . TYR A 1 118 ? 6.740 -13.032 -27.176 1.00 91.31 118 TYR A O 1
ATOM 899 N N . THR A 1 119 ? 6.214 -13.832 -25.150 1.00 90.62 119 THR A N 1
ATOM 900 C CA . THR A 1 119 ? 5.249 -12.785 -24.805 1.00 90.62 119 THR A CA 1
ATOM 901 C C . THR A 1 119 ? 5.774 -11.970 -23.638 1.00 90.62 119 THR A C 1
ATOM 903 O O . THR A 1 119 ? 6.376 -12.515 -22.709 1.00 90.62 119 THR A O 1
ATOM 906 N N . GLY A 1 120 ? 5.518 -10.671 -23.643 1.00 89.06 120 GLY A N 1
ATOM 907 C CA . GLY A 1 120 ? 5.988 -9.802 -22.582 1.00 89.06 120 GLY A CA 1
ATOM 908 C C . GLY A 1 120 ? 5.369 -8.422 -22.633 1.00 89.06 120 GLY A C 1
ATOM 909 O O . GLY A 1 120 ? 4.300 -8.211 -23.200 1.00 89.06 120 GLY A O 1
ATOM 910 N N . VAL A 1 121 ? 6.069 -7.487 -22.006 1.00 86.62 121 VAL A N 1
ATOM 911 C CA . VAL A 1 121 ? 5.658 -6.095 -21.890 1.00 86.62 121 VAL A CA 1
ATOM 912 C C . VAL A 1 121 ? 6.799 -5.223 -22.398 1.00 86.62 121 VAL A C 1
ATOM 914 O O . VAL A 1 121 ? 7.940 -5.393 -21.971 1.00 86.62 121 VAL A O 1
ATOM 917 N N . ALA A 1 122 ? 6.484 -4.309 -23.308 1.00 90.44 122 ALA A N 1
ATOM 918 C CA . ALA A 1 122 ? 7.347 -3.212 -23.711 1.00 90.44 122 ALA A CA 1
ATOM 919 C C . ALA A 1 122 ? 7.012 -1.977 -22.877 1.00 90.44 122 ALA A C 1
ATOM 921 O O . ALA A 1 122 ? 5.841 -1.706 -22.600 1.00 90.44 122 ALA A O 1
ATOM 922 N N . VAL A 1 123 ? 8.047 -1.236 -22.496 1.00 90.25 123 VAL A N 1
ATOM 923 C CA . VAL A 1 123 ? 7.933 -0.009 -21.710 1.00 90.25 123 VAL A CA 1
ATOM 924 C C . VAL A 1 123 ? 8.634 1.107 -22.465 1.00 90.25 123 VAL A C 1
ATOM 926 O O . VAL A 1 123 ? 9.762 0.915 -22.914 1.00 90.25 123 VAL A O 1
ATOM 929 N N . GLU A 1 124 ? 7.986 2.259 -22.578 1.00 91.69 124 GLU A N 1
ATOM 930 C CA . GLU A 1 124 ? 8.610 3.522 -22.968 1.00 91.69 124 GLU A CA 1
ATOM 931 C C . GLU A 1 124 ? 9.109 4.238 -21.700 1.00 91.69 124 GLU A C 1
ATOM 933 O O . GLU A 1 124 ? 8.299 4.791 -20.951 1.00 91.69 124 GLU A O 1
ATOM 938 N N . PRO A 1 125 ? 10.422 4.220 -21.390 1.00 85.88 125 PRO A N 1
ATOM 939 C CA . PRO A 1 125 ? 10.921 4.859 -20.183 1.00 85.88 125 PRO A CA 1
ATOM 940 C C . PRO A 1 125 ? 10.776 6.372 -20.321 1.00 85.88 125 PRO A C 1
ATOM 942 O O . PRO A 1 125 ? 11.431 7.001 -21.152 1.00 85.88 125 PRO A O 1
ATOM 945 N N . LYS A 1 126 ? 9.933 6.963 -19.480 1.00 84.94 126 LYS A N 1
ATOM 946 C CA . LYS A 1 126 ? 9.745 8.410 -19.404 1.00 84.94 126 LYS A CA 1
ATOM 947 C C . LYS A 1 126 ? 9.786 8.878 -17.963 1.00 84.94 126 LYS A C 1
ATOM 949 O O . LYS A 1 126 ? 9.495 8.121 -17.038 1.00 84.94 126 LYS A O 1
ATOM 954 N N . LEU A 1 127 ? 10.138 10.147 -17.775 1.00 84.12 127 LEU A N 1
ATOM 955 C CA . LEU A 1 127 ? 10.020 10.780 -16.471 1.00 84.12 127 LEU A CA 1
ATOM 956 C C . LEU A 1 127 ? 8.533 10.857 -16.112 1.00 84.12 127 LEU A C 1
ATOM 958 O O . LEU A 1 127 ? 7.785 11.631 -16.708 1.00 84.12 127 LEU A O 1
ATOM 962 N N . TYR A 1 128 ? 8.114 10.043 -15.151 1.00 85.31 128 TYR A N 1
ATOM 963 C CA . TYR A 1 128 ? 6.733 9.975 -14.703 1.00 85.31 128 TYR A CA 1
ATOM 964 C C . TYR A 1 128 ? 6.679 10.099 -13.185 1.00 85.31 128 TYR A C 1
ATOM 966 O O . TYR A 1 128 ? 7.382 9.403 -12.452 1.00 85.31 128 TYR A O 1
ATOM 974 N N . LYS A 1 129 ? 5.869 11.049 -12.723 1.00 86.50 129 LYS A N 1
ATOM 975 C CA . LYS A 1 129 ? 5.716 11.370 -11.309 1.00 86.50 129 LYS A CA 1
ATOM 976 C C . LYS A 1 129 ? 4.577 10.542 -10.732 1.00 86.50 129 LYS A C 1
ATOM 978 O O . LYS A 1 129 ? 3.409 10.834 -10.989 1.00 86.50 129 LYS A O 1
ATOM 983 N N . MET A 1 130 ? 4.913 9.551 -9.920 1.00 82.88 130 MET A N 1
ATOM 984 C CA . MET A 1 130 ? 3.928 8.773 -9.180 1.00 82.88 130 MET A CA 1
ATOM 985 C C . MET A 1 130 ? 3.434 9.575 -7.996 1.00 82.88 130 MET A C 1
ATOM 987 O O . MET A 1 130 ? 4.225 9.998 -7.155 1.00 82.88 130 MET A O 1
ATOM 991 N N . ARG A 1 131 ? 2.119 9.747 -7.909 1.00 86.75 131 ARG A N 1
ATOM 992 C CA . ARG A 1 131 ? 1.475 10.312 -6.729 1.00 86.75 131 ARG A CA 1
ATOM 993 C C . ARG A 1 131 ? 0.698 9.237 -6.001 1.00 86.75 131 ARG A C 1
ATOM 995 O O . ARG A 1 131 ? 0.197 8.312 -6.637 1.00 86.75 131 ARG A O 1
ATOM 1002 N N . GLY A 1 132 ? 0.621 9.339 -4.681 1.00 86.62 132 GLY A N 1
ATOM 1003 C CA . GLY A 1 132 ? -0.192 8.395 -3.934 1.00 86.62 132 GLY A CA 1
ATOM 1004 C C . GLY A 1 132 ? 0.085 8.334 -2.446 1.00 86.62 132 GLY A C 1
ATOM 1005 O O . GLY A 1 132 ? 0.651 9.246 -1.838 1.00 86.62 132 GLY A O 1
ATOM 1006 N N . THR A 1 133 ? -0.346 7.210 -1.896 1.00 85.56 133 THR A N 1
ATOM 1007 C CA . THR A 1 133 ? -0.240 6.839 -0.497 1.00 85.56 133 THR A CA 1
ATOM 1008 C C . THR A 1 133 ? 0.497 5.512 -0.387 1.00 85.56 133 THR A C 1
ATOM 1010 O O . THR A 1 133 ? 0.170 4.557 -1.092 1.00 85.56 133 THR A O 1
ATOM 1013 N N . ILE A 1 134 ? 1.460 5.428 0.525 1.00 80.69 134 ILE A N 1
ATOM 1014 C CA . ILE A 1 134 ? 2.035 4.156 0.964 1.00 80.69 134 ILE A CA 1
ATOM 1015 C C . ILE A 1 134 ? 1.536 3.820 2.367 1.00 80.69 134 ILE A C 1
ATOM 1017 O O . ILE A 1 134 ? 1.301 4.706 3.192 1.00 80.69 134 ILE A O 1
ATOM 1021 N N . VAL A 1 135 ? 1.396 2.529 2.642 1.00 78.88 135 VAL A N 1
ATOM 1022 C CA . VAL A 1 135 ? 1.079 2.010 3.971 1.00 78.88 135 VAL A CA 1
ATOM 1023 C C . VAL A 1 135 ? 2.127 0.974 4.344 1.00 78.88 135 VAL A C 1
ATOM 1025 O O . VAL A 1 135 ? 2.241 -0.062 3.691 1.00 78.88 135 VAL A O 1
ATOM 1028 N N . ILE A 1 136 ? 2.891 1.254 5.393 1.00 75.62 136 ILE A N 1
ATOM 1029 C CA . ILE A 1 136 ? 3.879 0.336 5.953 1.00 75.62 136 ILE A CA 1
ATOM 1030 C C . ILE A 1 136 ? 3.201 -0.416 7.091 1.00 75.62 136 ILE A C 1
ATOM 1032 O O . ILE A 1 136 ? 2.673 0.194 8.022 1.00 75.62 136 ILE A O 1
ATOM 1036 N N . VAL A 1 137 ? 3.207 -1.739 7.004 1.00 69.50 137 VAL A N 1
ATOM 1037 C CA . VAL A 1 137 ? 2.633 -2.632 8.011 1.00 69.50 137 VAL A CA 1
ATOM 1038 C C . VAL A 1 137 ? 3.767 -3.214 8.841 1.00 69.50 137 VAL A C 1
ATOM 1040 O O . VAL A 1 137 ? 4.746 -3.710 8.278 1.00 69.50 137 VAL A O 1
ATOM 1043 N N . ASP A 1 138 ? 3.638 -3.168 10.163 1.00 66.00 138 ASP A N 1
ATOM 1044 C CA . ASP A 1 138 ? 4.595 -3.804 11.068 1.00 66.00 138 ASP A CA 1
ATOM 1045 C C . ASP A 1 138 ? 4.531 -5.343 11.015 1.00 66.00 138 ASP A C 1
ATOM 1047 O O . ASP A 1 138 ? 3.628 -5.959 10.435 1.00 66.00 138 ASP A O 1
ATOM 1051 N N . GLU A 1 139 ? 5.507 -5.991 11.646 1.00 59.19 139 GLU A N 1
ATOM 1052 C CA . GLU A 1 139 ? 5.670 -7.442 11.601 1.00 59.19 139 GLU A CA 1
ATOM 1053 C C . GLU A 1 139 ? 4.465 -8.211 12.160 1.00 59.19 139 GLU A C 1
ATOM 1055 O O . GLU A 1 139 ? 4.018 -9.228 11.599 1.00 59.19 139 GLU A O 1
ATOM 1060 N N . GLU A 1 140 ? 3.902 -7.679 13.241 1.00 63.25 140 GLU A N 1
ATOM 1061 C CA . GLU A 1 140 ? 2.762 -8.251 13.949 1.00 63.25 140 GLU A CA 1
ATOM 1062 C C . GLU A 1 140 ? 1.411 -7.902 13.303 1.00 63.25 140 GLU A C 1
ATOM 1064 O O . GLU A 1 140 ? 0.375 -8.419 13.731 1.00 63.25 140 GLU A O 1
ATOM 1069 N N . LYS A 1 141 ? 1.395 -7.060 12.257 1.00 72.94 141 LYS A N 1
ATOM 1070 C CA . LYS A 1 141 ? 0.186 -6.512 11.618 1.00 72.94 141 LYS A CA 1
ATOM 1071 C C . LYS A 1 141 ? -0.748 -5.815 12.617 1.00 72.94 141 LYS A C 1
ATOM 1073 O O . LYS A 1 141 ? -1.979 -5.893 12.502 1.00 72.94 141 LYS A O 1
ATOM 1078 N N . LYS A 1 142 ? -0.158 -5.175 13.626 1.00 67.81 142 LYS A N 1
ATOM 1079 C CA . LYS A 1 142 ? -0.832 -4.400 14.670 1.00 67.81 142 LYS A CA 1
ATOM 1080 C C . LYS A 1 142 ? -0.716 -2.906 14.430 1.00 67.81 142 LYS A C 1
ATOM 1082 O O . LYS A 1 142 ? -1.633 -2.192 14.815 1.00 67.81 142 LYS A O 1
ATOM 1087 N N . ASN A 1 143 ? 0.348 -2.443 13.789 1.00 70.62 143 ASN A N 1
ATOM 1088 C CA . ASN A 1 143 ? 0.601 -1.028 13.566 1.00 70.62 143 ASN A CA 1
ATOM 1089 C C . ASN A 1 143 ? 0.760 -0.745 12.073 1.00 70.62 143 ASN A C 1
ATOM 1091 O O . ASN A 1 143 ? 1.368 -1.516 11.329 1.00 70.62 143 ASN A O 1
ATOM 1095 N N . LEU A 1 144 ? 0.209 0.385 11.643 1.00 76.06 144 LEU A N 1
ATOM 1096 C CA . LEU A 1 144 ? 0.326 0.905 10.290 1.00 76.06 144 LEU A CA 1
ATOM 1097 C C . LEU A 1 144 ? 0.940 2.298 10.342 1.00 76.06 144 LEU A C 1
ATOM 1099 O O . LEU A 1 144 ? 0.498 3.150 11.112 1.00 76.06 144 LEU A O 1
ATOM 1103 N N . MET A 1 145 ? 1.895 2.550 9.460 1.00 79.00 145 MET A N 1
ATOM 1104 C CA . MET A 1 145 ? 2.320 3.896 9.107 1.00 79.00 145 MET A CA 1
ATOM 1105 C C . MET A 1 145 ? 1.747 4.226 7.733 1.00 79.00 145 MET A C 1
ATOM 1107 O O . MET A 1 145 ? 2.053 3.551 6.754 1.00 79.00 145 MET A O 1
ATOM 1111 N N . VAL A 1 146 ? 0.904 5.249 7.651 1.00 80.12 146 VAL A N 1
ATOM 1112 C CA . VAL A 1 146 ? 0.321 5.736 6.397 1.00 80.12 146 VAL A CA 1
ATOM 1113 C C . VAL A 1 146 ? 1.033 7.020 6.012 1.00 80.12 146 VAL A C 1
ATOM 1115 O O . VAL A 1 146 ? 1.061 7.958 6.807 1.00 80.12 146 VAL A O 1
ATOM 1118 N N . VAL A 1 147 ? 1.562 7.083 4.795 1.00 82.50 147 VAL A N 1
ATOM 1119 C CA . VAL A 1 147 ? 2.167 8.295 4.236 1.00 82.50 147 VAL A CA 1
ATOM 1120 C C . VAL A 1 147 ? 1.460 8.624 2.927 1.00 82.50 147 VAL A C 1
ATOM 1122 O O . VAL A 1 147 ? 1.543 7.858 1.973 1.00 82.50 147 VAL A O 1
ATOM 1125 N N . THR A 1 148 ? 0.733 9.737 2.897 1.00 86.25 148 THR A N 1
ATOM 1126 C CA . THR A 1 148 ? -0.060 10.227 1.753 1.00 86.25 148 THR A CA 1
ATOM 1127 C C . THR A 1 148 ? 0.587 11.473 1.153 1.00 86.25 148 THR A C 1
ATOM 1129 O O . THR A 1 148 ? 1.549 12.011 1.701 1.00 86.25 148 THR A O 1
ATOM 1132 N N . ASN A 1 149 ? 0.048 11.951 0.031 1.00 83.44 149 ASN A N 1
ATOM 1133 C CA . ASN A 1 149 ? 0.575 13.091 -0.723 1.00 83.44 149 ASN A CA 1
ATOM 1134 C C . ASN A 1 149 ? 2.030 12.889 -1.166 1.00 83.44 149 ASN A C 1
ATOM 1136 O O . ASN A 1 149 ? 2.758 13.854 -1.398 1.00 83.44 149 ASN A O 1
ATOM 1140 N N . LEU A 1 150 ? 2.454 11.633 -1.307 1.00 81.62 150 LEU A N 1
ATOM 1141 C CA . LEU A 1 150 ? 3.784 11.315 -1.791 1.00 81.62 150 LEU A CA 1
ATOM 1142 C C . LEU A 1 150 ? 3.880 11.609 -3.274 1.00 81.62 150 LEU A C 1
ATOM 1144 O O . LEU A 1 150 ? 2.950 11.346 -4.036 1.00 81.62 150 LEU A O 1
ATOM 1148 N N . SER A 1 151 ? 5.037 12.116 -3.665 1.00 86.00 151 SER A N 1
ATOM 1149 C CA . SER A 1 151 ? 5.453 12.252 -5.046 1.00 86.00 151 SER A CA 1
ATOM 1150 C C . SER A 1 151 ? 6.784 11.554 -5.236 1.00 86.00 151 SER A C 1
ATOM 1152 O O . SER A 1 151 ? 7.797 11.987 -4.697 1.00 86.00 151 SER A O 1
ATOM 1154 N N . MET A 1 152 ? 6.764 10.461 -5.989 1.00 84.19 152 MET A N 1
ATOM 1155 C CA . MET A 1 152 ? 7.893 9.555 -6.164 1.00 84.19 152 MET A CA 1
ATOM 1156 C C . MET A 1 152 ? 8.229 9.369 -7.640 1.00 84.19 152 MET A C 1
ATOM 1158 O O . MET A 1 152 ? 7.364 9.458 -8.512 1.00 84.19 152 MET A O 1
ATOM 1162 N N . TYR A 1 153 ? 9.487 9.042 -7.902 1.00 86.19 153 TYR A N 1
ATOM 1163 C CA . TYR A 1 153 ? 9.984 8.641 -9.211 1.00 86.19 153 TYR A CA 1
ATOM 1164 C C . TYR A 1 153 ? 10.627 7.263 -9.109 1.00 86.19 153 TYR A C 1
ATOM 1166 O O . TYR A 1 153 ? 11.271 6.944 -8.107 1.00 86.19 153 TYR A O 1
ATOM 1174 N N . ALA A 1 154 ? 10.454 6.458 -10.154 1.00 85.62 154 ALA A N 1
ATOM 1175 C CA . ALA A 1 154 ? 11.122 5.174 -10.291 1.00 85.62 154 ALA A CA 1
ATOM 1176 C C . ALA A 1 154 ? 12.368 5.308 -11.171 1.00 85.62 154 ALA A C 1
ATOM 1178 O O . ALA A 1 154 ? 12.352 5.970 -12.209 1.00 85.62 154 ALA A O 1
ATOM 1179 N N . THR A 1 155 ? 13.443 4.638 -10.773 1.00 86.44 155 THR A N 1
ATOM 1180 C CA . THR A 1 155 ? 14.690 4.546 -11.536 1.00 86.44 155 THR A CA 1
ATOM 1181 C C . THR A 1 155 ? 15.106 3.087 -11.645 1.00 86.44 155 THR A C 1
ATOM 1183 O O . THR A 1 155 ? 15.135 2.374 -10.645 1.00 86.44 155 THR A O 1
ATOM 1186 N N . MET A 1 156 ? 15.387 2.612 -12.860 1.00 83.69 156 MET A N 1
ATOM 1187 C CA . MET A 1 156 ? 15.846 1.237 -13.064 1.00 83.69 156 MET A CA 1
ATOM 1188 C C . MET A 1 156 ? 17.276 1.082 -12.543 1.00 83.69 156 MET A C 1
ATOM 1190 O O . MET A 1 156 ? 18.139 1.911 -12.833 1.00 83.69 156 MET A O 1
ATOM 1194 N N . GLN A 1 157 ? 17.523 0.003 -11.810 1.00 80.06 157 GLN A N 1
ATOM 1195 C CA . GLN A 1 157 ? 18.826 -0.379 -11.289 1.00 80.06 157 GLN A CA 1
ATOM 1196 C C . GLN A 1 157 ? 19.111 -1.837 -11.657 1.00 80.06 157 GLN A C 1
ATOM 1198 O O . GLN A 1 157 ? 18.302 -2.734 -11.413 1.00 80.06 157 GLN A O 1
ATOM 1203 N N . TRP A 1 158 ? 20.252 -2.054 -12.306 1.00 74.88 158 TRP A N 1
ATOM 1204 C CA . TRP A 1 158 ? 20.783 -3.380 -12.609 1.00 74.88 158 TRP A CA 1
ATOM 1205 C C . TRP A 1 158 ? 22.311 -3.319 -12.658 1.00 74.88 158 TRP A C 1
ATOM 1207 O O . TRP A 1 158 ? 22.959 -3.443 -13.693 1.00 74.88 158 TRP A O 1
ATOM 1217 N N . ASP A 1 159 ? 22.861 -2.997 -11.501 1.00 71.06 159 ASP A N 1
ATOM 1218 C CA . ASP A 1 159 ? 24.257 -2.676 -11.232 1.00 71.06 159 ASP A CA 1
ATOM 1219 C C . ASP A 1 159 ? 25.090 -3.906 -10.821 1.00 71.06 159 ASP A C 1
ATOM 1221 O O . ASP A 1 159 ? 26.309 -3.892 -10.977 1.00 71.06 159 ASP A O 1
ATOM 1225 N N . ASP A 1 160 ? 24.445 -5.005 -10.411 1.00 73.19 160 ASP A N 1
ATOM 1226 C CA . ASP A 1 160 ? 25.071 -6.324 -10.241 1.00 73.19 160 ASP A CA 1
ATOM 1227 C C . ASP A 1 160 ? 24.211 -7.429 -10.869 1.00 73.19 160 ASP A C 1
ATOM 1229 O O . ASP A 1 160 ? 23.348 -8.025 -10.229 1.00 73.19 160 ASP A O 1
ATOM 1233 N N . SER A 1 161 ? 24.479 -7.734 -12.138 1.00 71.38 161 SER A N 1
ATOM 1234 C CA . SER A 1 161 ? 23.757 -8.773 -12.884 1.00 71.38 161 SER A CA 1
ATOM 1235 C C . SER A 1 161 ? 24.071 -10.208 -12.452 1.00 71.38 161 SER A C 1
ATOM 1237 O O . SER A 1 161 ? 23.382 -11.130 -12.888 1.00 71.38 161 SER A O 1
ATOM 1239 N N . SER A 1 162 ? 25.084 -10.414 -11.604 1.00 66.62 162 SER A N 1
ATOM 1240 C CA . SER A 1 162 ? 25.516 -11.744 -11.166 1.00 66.62 162 SER A CA 1
ATOM 1241 C C . SER A 1 162 ? 24.786 -12.228 -9.915 1.00 66.62 162 SER A C 1
ATOM 1243 O O . SER A 1 162 ? 24.577 -13.432 -9.757 1.00 66.62 162 SER A O 1
ATOM 1245 N N . SER A 1 163 ? 24.381 -11.300 -9.044 1.00 72.50 163 SER A N 1
ATOM 1246 C CA . SER A 1 163 ? 23.747 -11.623 -7.763 1.00 72.50 163 SER A CA 1
ATOM 1247 C C . SER A 1 163 ? 22.404 -10.929 -7.534 1.00 72.50 163 SER A C 1
ATOM 1249 O O . SER A 1 163 ? 21.640 -11.374 -6.674 1.00 72.50 163 SER A O 1
ATOM 1251 N N . LYS A 1 164 ? 22.077 -9.885 -8.314 1.00 71.31 164 LYS A N 1
ATOM 1252 C CA . LYS A 1 164 ? 20.854 -9.097 -8.135 1.00 71.31 164 LYS A CA 1
ATOM 1253 C C . LYS A 1 164 ? 19.945 -9.129 -9.369 1.00 71.31 164 LYS A C 1
ATOM 1255 O O . LYS A 1 164 ? 20.411 -9.004 -10.506 1.00 71.31 164 LYS A O 1
ATOM 1260 N N . PRO A 1 165 ? 18.622 -9.281 -9.172 1.00 73.56 165 PRO A N 1
ATOM 1261 C CA . PRO A 1 165 ? 17.666 -9.107 -10.255 1.00 73.56 165 PRO A CA 1
ATOM 1262 C C . PRO A 1 165 ? 17.621 -7.640 -10.701 1.00 73.56 165 PRO A C 1
ATOM 1264 O O . PRO A 1 165 ? 17.987 -6.737 -9.951 1.00 73.56 165 PRO A O 1
ATOM 1267 N N . VAL A 1 166 ? 17.110 -7.396 -11.910 1.00 78.94 166 VAL A N 1
ATOM 1268 C CA . VAL A 1 166 ? 16.700 -6.043 -12.316 1.00 78.94 166 VAL A CA 1
ATOM 1269 C C . VAL A 1 166 ? 15.686 -5.525 -11.298 1.00 78.94 166 VAL A C 1
ATOM 1271 O O . VAL A 1 166 ? 14.696 -6.202 -11.005 1.00 78.94 166 VAL A O 1
ATOM 1274 N N . ALA A 1 167 ? 15.925 -4.326 -10.784 1.00 77.44 167 ALA A N 1
ATOM 1275 C CA . ALA A 1 167 ? 15.079 -3.697 -9.788 1.00 77.44 167 ALA A CA 1
ATOM 1276 C C . ALA A 1 167 ? 14.781 -2.243 -10.146 1.00 77.44 167 ALA A C 1
ATOM 1278 O O . ALA A 1 167 ? 15.413 -1.640 -11.014 1.00 77.44 167 ALA A O 1
ATOM 1279 N N . PHE A 1 168 ? 13.795 -1.677 -9.463 1.00 79.19 168 PHE A N 1
ATOM 1280 C CA . PHE A 1 168 ? 13.454 -0.269 -9.572 1.00 79.19 168 PHE A CA 1
ATOM 1281 C C . PHE A 1 168 ? 13.574 0.384 -8.203 1.00 79.19 168 PHE A C 1
ATOM 1283 O O . PHE A 1 168 ? 12.932 -0.045 -7.244 1.00 79.19 168 PHE A O 1
ATOM 1290 N N . LYS A 1 169 ? 14.396 1.426 -8.118 1.00 83.94 169 LYS A N 1
ATOM 1291 C CA . LYS A 1 169 ? 14.504 2.283 -6.945 1.00 83.94 169 LYS A CA 1
ATOM 1292 C C . LYS A 1 169 ? 13.455 3.380 -7.024 1.00 83.94 169 LYS A C 1
ATOM 1294 O O . LYS A 1 169 ? 13.419 4.143 -7.991 1.00 83.94 169 LYS A O 1
ATOM 1299 N N . PHE A 1 170 ? 12.646 3.466 -5.982 1.00 80.25 170 PHE A N 1
ATOM 1300 C CA . PHE A 1 170 ? 11.650 4.500 -5.771 1.00 80.25 170 PHE A CA 1
ATOM 1301 C C . PHE A 1 170 ? 12.232 5.524 -4.813 1.00 80.25 170 PHE A C 1
ATOM 1303 O O . PHE A 1 170 ? 12.771 5.160 -3.769 1.00 80.25 170 PHE A O 1
ATOM 1310 N N . SER A 1 171 ? 12.138 6.798 -5.173 1.00 84.00 171 SER A N 1
ATOM 1311 C CA . SER A 1 171 ? 12.545 7.896 -4.304 1.00 84.00 171 SER A CA 1
ATOM 1312 C C . SER A 1 171 ? 11.587 9.062 -4.471 1.00 84.00 171 SER A C 1
ATOM 1314 O O . SER A 1 171 ? 11.166 9.373 -5.590 1.00 84.00 171 SER A O 1
ATOM 1316 N N . GLY A 1 172 ? 11.214 9.685 -3.361 1.00 81.88 172 GLY A N 1
ATOM 1317 C CA . GLY A 1 172 ? 10.309 10.817 -3.376 1.00 81.88 172 GLY A CA 1
ATOM 1318 C C . GLY A 1 172 ? 10.087 11.434 -2.012 1.00 81.88 172 GLY A C 1
ATOM 1319 O O . GLY A 1 172 ? 10.628 10.971 -1.008 1.00 81.88 172 GLY A O 1
ATOM 1320 N N . SER A 1 173 ? 9.249 12.461 -1.997 1.00 81.75 173 SER A N 1
ATOM 1321 C CA . SER A 1 173 ? 8.915 13.213 -0.796 1.00 81.75 173 SER A CA 1
ATOM 1322 C C . SER A 1 173 ? 7.420 13.495 -0.704 1.00 81.75 173 SER A C 1
ATOM 1324 O O . SER A 1 173 ? 6.664 13.342 -1.671 1.00 81.75 173 SER A O 1
ATOM 1326 N N . VAL A 1 174 ? 6.971 13.864 0.491 1.00 78.31 174 VAL A N 1
ATOM 1327 C CA . VAL A 1 174 ? 5.620 14.384 0.707 1.00 78.31 174 VAL A CA 1
ATOM 1328 C C . VAL A 1 174 ? 5.520 15.786 0.116 1.00 78.31 174 VAL A C 1
ATOM 1330 O O . VAL A 1 174 ? 6.307 16.666 0.446 1.00 78.31 174 VAL A O 1
ATOM 1333 N N . GLU A 1 175 ? 4.498 16.021 -0.701 1.00 77.56 175 GLU A N 1
ATOM 1334 C CA . GLU A 1 175 ? 4.177 17.345 -1.228 1.00 77.56 175 GLU A CA 1
ATOM 1335 C C . GLU A 1 175 ? 2.949 17.936 -0.530 1.00 77.56 175 GLU A C 1
ATOM 1337 O O . GLU A 1 175 ? 2.000 17.229 -0.201 1.00 77.56 175 GLU A O 1
ATOM 1342 N N . GLY A 1 176 ? 2.929 19.258 -0.352 1.00 65.81 176 GLY A N 1
ATOM 1343 C CA . GLY A 1 176 ? 1.797 19.967 0.253 1.00 65.81 176 GLY A CA 1
ATOM 1344 C C . GLY A 1 176 ? 2.044 20.333 1.713 1.00 65.81 176 GLY A C 1
ATOM 1345 O O . GLY A 1 176 ? 1.523 19.696 2.634 1.00 65.81 176 GLY A O 1
ATOM 1346 N N . ALA A 1 177 ? 2.818 21.403 1.909 1.00 55.62 177 ALA A N 1
ATOM 1347 C CA . ALA A 1 177 ? 3.110 21.972 3.219 1.00 55.62 177 ALA A CA 1
ATOM 1348 C C . ALA A 1 177 ? 1.824 22.247 4.025 1.00 55.62 177 ALA A C 1
ATOM 1350 O O . ALA A 1 177 ? 0.826 22.736 3.494 1.00 55.62 177 ALA A O 1
ATOM 1351 N N . GLY A 1 178 ? 1.852 21.928 5.322 1.00 58.91 178 GLY A N 1
ATOM 1352 C CA . GLY A 1 178 ? 0.744 22.183 6.251 1.00 58.91 178 GLY A CA 1
ATOM 1353 C C . GLY A 1 178 ? -0.409 21.173 6.210 1.00 58.91 178 GLY A C 1
ATOM 1354 O O . GLY A 1 178 ? -1.375 21.333 6.957 1.00 58.91 178 GLY A O 1
ATOM 1355 N N . THR A 1 179 ? -0.327 20.123 5.388 1.00 72.06 179 THR A N 1
ATOM 1356 C CA . THR A 1 179 ? -1.316 19.035 5.379 1.00 72.06 179 THR A CA 1
ATOM 1357 C C . THR A 1 179 ? -0.885 17.874 6.277 1.00 72.06 179 THR A C 1
ATOM 1359 O O . THR A 1 179 ? 0.302 17.602 6.461 1.00 72.06 179 THR A O 1
ATOM 1362 N N . LYS A 1 180 ? -1.858 17.180 6.881 1.00 78.44 180 LYS A N 1
ATOM 1363 C CA . LYS A 1 180 ? -1.586 15.931 7.601 1.00 78.44 180 LYS A CA 1
ATOM 1364 C C . LYS A 1 180 ? -1.245 14.861 6.563 1.00 78.44 180 LYS A C 1
ATOM 1366 O O . LYS A 1 180 ? -2.149 14.370 5.893 1.00 78.44 180 LYS A O 1
ATOM 1371 N N . SER A 1 181 ? 0.037 14.522 6.446 1.00 81.56 181 SER A N 1
ATOM 1372 C CA . SER A 1 181 ? 0.531 13.591 5.418 1.00 81.56 181 SER A CA 1
ATOM 1373 C C . SER A 1 181 ? 1.125 12.296 5.968 1.00 81.56 181 SER A C 1
ATOM 1375 O O . SER A 1 181 ? 1.354 11.367 5.202 1.00 81.56 181 SER A O 1
ATOM 1377 N N . VAL A 1 182 ? 1.316 12.201 7.287 1.00 80.88 182 VAL A N 1
ATOM 1378 C CA . VAL A 1 182 ? 1.758 10.979 7.972 1.00 80.88 182 VAL A CA 1
ATOM 1379 C C . VAL A 1 182 ? 0.769 10.648 9.088 1.00 80.88 182 VAL A C 1
ATOM 1381 O O . VAL A 1 182 ? 0.416 11.523 9.880 1.00 80.88 182 VAL A O 1
ATOM 1384 N N . ALA A 1 183 ? 0.327 9.394 9.163 1.00 79.00 183 ALA A N 1
ATOM 1385 C CA . ALA A 1 183 ? -0.475 8.872 10.264 1.00 79.00 183 ALA A CA 1
ATOM 1386 C C . ALA A 1 183 ? 0.115 7.568 10.803 1.00 79.00 183 ALA A C 1
ATOM 1388 O O . ALA A 1 183 ? 0.519 6.691 10.043 1.00 79.00 183 ALA A O 1
ATOM 1389 N N . TRP A 1 184 ? 0.092 7.437 12.125 1.00 79.81 184 TRP A N 1
ATOM 1390 C CA . TRP A 1 184 ? 0.396 6.205 12.843 1.00 79.81 184 TRP A CA 1
ATOM 1391 C C . TRP A 1 184 ? -0.927 5.635 13.340 1.00 79.81 184 TRP A C 1
ATOM 1393 O O . TRP A 1 184 ? -1.656 6.311 14.067 1.00 79.81 184 TRP A O 1
ATOM 1403 N N . LEU A 1 185 ? -1.276 4.433 12.891 1.00 78.50 185 LEU A N 1
ATOM 1404 C CA . LEU A 1 185 ? -2.535 3.779 13.223 1.00 78.50 185 LEU A CA 1
ATOM 1405 C C . LEU A 1 185 ? -2.245 2.467 13.936 1.00 78.50 185 LEU A C 1
ATOM 1407 O O . LEU A 1 185 ? -1.589 1.585 13.389 1.00 78.50 185 LEU A O 1
ATOM 1411 N N . THR A 1 186 ? -2.807 2.313 15.123 1.00 75.75 186 THR A N 1
ATOM 1412 C CA . THR A 1 186 ? -2.818 1.039 15.836 1.00 75.75 186 THR A CA 1
ATOM 1413 C C . THR A 1 186 ? -4.120 0.324 15.524 1.00 75.75 186 THR A C 1
ATOM 1415 O O . THR A 1 186 ? -5.196 0.929 15.486 1.00 75.75 186 THR A O 1
ATOM 1418 N N . LYS A 1 187 ? -4.041 -0.982 15.293 1.00 76.06 187 LYS A N 1
ATOM 1419 C CA . LYS A 1 187 ? -5.194 -1.842 15.071 1.00 76.06 187 LYS A CA 1
ATOM 1420 C C . LYS A 1 187 ? -6.119 -1.746 16.279 1.00 76.06 187 LYS A C 1
ATOM 1422 O O . LYS A 1 187 ? -5.804 -2.232 17.360 1.00 76.06 187 LYS A O 1
ATOM 14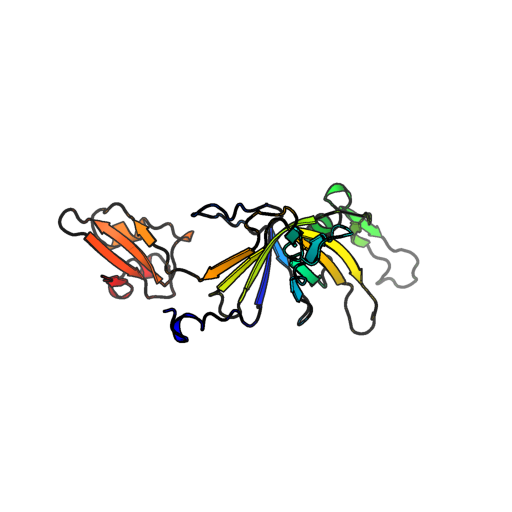27 N N . GLY A 1 188 ? -7.270 -1.119 16.076 1.00 67.62 188 GLY A N 1
ATOM 1428 C CA . GLY A 1 188 ? -8.349 -1.141 17.047 1.00 67.62 188 GLY A CA 1
ATOM 1429 C C . GLY A 1 188 ? -9.103 -2.465 17.001 1.00 67.62 188 GLY A C 1
ATOM 1430 O O . GLY A 1 188 ? -9.213 -3.107 15.955 1.00 67.62 188 GLY A O 1
ATOM 1431 N N . ASP A 1 189 ? -9.707 -2.804 18.132 1.00 66.88 189 ASP A N 1
ATOM 1432 C CA . ASP A 1 189 ? -10.698 -3.870 18.279 1.00 66.88 189 ASP A CA 1
ATOM 1433 C C . ASP A 1 189 ? -11.843 -3.734 17.250 1.00 66.88 189 ASP A C 1
ATOM 1435 O O . ASP A 1 189 ? -12.335 -4.710 16.689 1.00 66.88 189 ASP A O 1
ATOM 1439 N N . GLY A 1 190 ? -12.180 -2.496 16.875 1.00 69.38 190 GLY A N 1
ATOM 1440 C CA . GLY A 1 190 ? -13.300 -2.170 15.998 1.00 69.38 190 GLY A CA 1
ATOM 1441 C C . GLY A 1 190 ? -14.603 -2.186 16.787 1.00 69.38 190 GLY A C 1
ATOM 1442 O O . GLY A 1 190 ? -14.895 -3.152 17.481 1.00 69.38 190 GLY A O 1
ATOM 1443 N N . VAL A 1 191 ? -15.382 -1.109 16.693 1.00 81.56 191 VAL A N 1
ATOM 1444 C CA . VAL A 1 191 ? -16.645 -0.971 17.427 1.00 81.56 191 VAL A CA 1
ATOM 1445 C C . VAL A 1 191 ? -17.788 -0.855 16.430 1.00 81.56 191 VAL A C 1
ATOM 1447 O O . VAL A 1 191 ? -17.719 -0.043 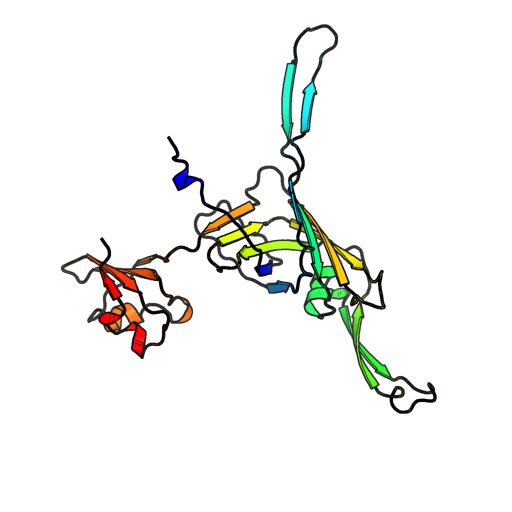15.508 1.00 81.56 191 VAL A O 1
ATOM 1450 N N . MET A 1 192 ? -18.838 -1.656 16.602 1.00 88.94 192 MET A N 1
ATOM 1451 C CA . MET A 1 192 ? -20.040 -1.595 15.771 1.00 88.94 192 MET A CA 1
ATOM 1452 C C . MET A 1 192 ? -21.301 -1.534 16.626 1.00 88.94 192 MET A C 1
ATOM 1454 O O . MET A 1 192 ? -21.537 -2.398 17.464 1.00 88.94 192 MET A O 1
ATOM 1458 N N . SER A 1 193 ? -22.158 -0.552 16.359 1.00 91.56 193 SER A N 1
ATOM 1459 C CA . SER A 1 193 ? -23.514 -0.533 16.909 1.00 91.56 193 SER A CA 1
ATOM 1460 C C . SER A 1 193 ? -24.449 -1.314 15.989 1.00 91.56 193 SER A C 1
ATOM 1462 O O . SER A 1 193 ? -24.527 -1.022 14.795 1.00 91.56 193 SER A O 1
ATOM 1464 N N . LEU A 1 194 ? -25.161 -2.298 16.534 1.00 94.50 194 LEU A N 1
ATOM 1465 C CA . LEU A 1 194 ? -26.097 -3.147 15.800 1.00 94.50 194 LEU A CA 1
ATOM 1466 C C . LEU A 1 194 ? -27.534 -2.896 16.262 1.00 94.50 194 LEU A C 1
ATOM 1468 O O . LEU A 1 194 ? -27.798 -2.562 17.417 1.00 94.50 194 LEU A O 1
ATOM 1472 N N . THR A 1 195 ? -28.487 -3.111 15.359 1.00 94.69 195 THR A N 1
ATOM 1473 C CA . THR A 1 195 ? -29.905 -3.201 15.722 1.00 94.69 195 THR A CA 1
ATOM 1474 C C . THR A 1 195 ? -30.213 -4.624 16.171 1.00 94.69 195 THR A C 1
ATOM 1476 O O . THR A 1 195 ? -30.040 -5.560 15.387 1.00 94.69 195 THR A O 1
ATOM 1479 N N . TYR A 1 196 ? -30.691 -4.780 17.408 1.00 95.69 196 TYR A N 1
ATOM 1480 C CA . TYR A 1 196 ? -31.089 -6.080 17.945 1.00 95.69 196 TYR A CA 1
ATOM 1481 C C . TYR A 1 196 ? -32.186 -6.734 17.095 1.00 95.69 196 TYR A C 1
ATOM 1483 O O . TYR A 1 196 ? -33.078 -6.060 16.571 1.00 95.69 196 TYR A O 1
ATOM 1491 N N . LYS A 1 197 ? -32.076 -8.052 16.920 1.00 94.94 197 LYS A N 1
ATOM 1492 C CA . LYS A 1 197 ? -33.037 -8.891 16.196 1.00 94.94 197 LYS A CA 1
ATOM 1493 C C . LYS A 1 197 ? -33.889 -9.681 17.188 1.00 94.94 197 LYS A C 1
ATOM 1495 O O . LYS A 1 197 ? -34.604 -9.075 17.975 1.00 94.94 197 LYS A O 1
ATOM 1500 N N . THR A 1 198 ? -33.864 -11.009 17.118 1.00 94.75 198 THR A N 1
ATOM 1501 C CA . THR A 1 198 ? -34.624 -11.890 18.016 1.00 94.75 198 THR A CA 1
ATOM 1502 C C . THR A 1 198 ? -33.787 -12.378 19.189 1.00 94.75 198 THR A C 1
ATOM 1504 O O . THR A 1 198 ? -34.329 -12.672 20.247 1.00 94.75 198 THR A O 1
ATOM 1507 N N . ASP A 1 199 ? -32.473 -12.472 18.996 1.00 94.75 199 ASP A N 1
ATOM 1508 C CA . ASP A 1 199 ? -31.518 -13.023 19.952 1.00 94.75 199 ASP A CA 1
ATOM 1509 C C . ASP A 1 199 ? -30.091 -12.545 19.622 1.00 94.75 199 ASP A C 1
ATOM 1511 O O . ASP A 1 199 ? -29.853 -11.877 18.606 1.00 94.75 199 ASP A O 1
ATOM 1515 N N . ALA A 1 200 ? -29.131 -12.863 20.495 1.00 94.50 200 ALA A N 1
ATOM 1516 C CA . ALA A 1 200 ? -27.731 -12.488 20.311 1.00 94.50 200 ALA A CA 1
ATOM 1517 C C . ALA A 1 200 ? -27.138 -13.098 19.030 1.00 94.50 200 ALA A C 1
ATOM 1519 O O . ALA A 1 200 ? -26.513 -12.387 18.247 1.00 94.50 200 ALA A O 1
ATOM 1520 N N . ALA A 1 201 ? -27.389 -14.381 18.751 1.00 96.44 201 ALA A N 1
ATOM 1521 C CA . ALA A 1 201 ? -26.842 -15.088 17.590 1.00 96.44 201 ALA A CA 1
ATOM 1522 C C . ALA A 1 201 ? -27.270 -14.460 16.248 1.00 96.44 201 ALA A C 1
ATOM 1524 O O . ALA A 1 201 ? -26.439 -14.180 15.378 1.00 96.44 201 ALA A O 1
ATOM 1525 N N . THR A 1 202 ? -28.564 -14.194 16.080 1.00 96.44 202 THR A N 1
ATOM 1526 C CA . THR A 1 202 ? -29.133 -13.541 14.892 1.00 96.44 202 THR A CA 1
ATOM 1527 C C . THR A 1 202 ? -28.699 -12.082 14.782 1.00 96.44 202 THR A C 1
ATOM 1529 O O . THR A 1 202 ? -28.445 -11.609 13.673 1.00 96.44 202 THR A O 1
ATOM 1532 N N . THR A 1 203 ? -28.537 -11.383 15.910 1.00 96.38 203 THR A N 1
ATOM 1533 C CA . THR A 1 203 ? -28.005 -10.012 15.949 1.00 96.38 203 THR A CA 1
ATOM 1534 C C . THR A 1 203 ? -26.537 -9.978 15.526 1.00 96.38 203 THR A C 1
ATOM 1536 O O . THR A 1 203 ? -26.189 -9.237 14.610 1.00 96.38 203 THR A O 1
ATOM 1539 N N . ARG A 1 204 ? -25.676 -10.834 16.086 1.00 96.81 204 ARG A N 1
ATOM 1540 C CA . ARG A 1 204 ? -24.255 -10.973 15.713 1.00 96.81 204 ARG A CA 1
ATOM 1541 C C . ARG A 1 204 ? -24.074 -11.263 14.226 1.00 96.81 204 ARG A C 1
ATOM 1543 O O . ARG A 1 204 ? -23.171 -10.713 13.599 1.00 96.81 204 ARG A O 1
ATOM 1550 N N . LYS A 1 205 ? -24.952 -12.076 13.628 1.00 96.25 205 LYS A N 1
ATOM 1551 C CA . LYS A 1 205 ? -24.930 -12.378 12.185 1.00 96.25 205 LYS A CA 1
ATOM 1552 C C . LYS A 1 205 ? -25.209 -11.178 11.280 1.00 96.25 205 LYS A C 1
ATOM 1554 O O . LYS A 1 205 ? -24.855 -11.240 10.105 1.00 96.25 205 LYS A O 1
ATOM 1559 N N . THR A 1 206 ? -25.778 -10.090 11.805 1.00 95.50 206 THR A N 1
ATOM 1560 C CA . THR A 1 206 ? -25.938 -8.839 11.042 1.00 95.50 206 THR A CA 1
ATOM 1561 C C . THR A 1 206 ? -24.606 -8.159 10.735 1.00 95.50 206 THR A C 1
ATOM 1563 O O . THR A 1 206 ? -24.547 -7.361 9.803 1.00 95.50 206 THR A O 1
ATOM 1566 N N . VAL A 1 207 ? -23.529 -8.510 11.450 1.00 93.75 207 VAL A N 1
ATOM 1567 C CA . VAL A 1 207 ? -22.169 -8.112 11.080 1.00 93.75 207 VAL A CA 1
ATOM 1568 C C . VAL A 1 207 ? -21.805 -8.798 9.757 1.00 93.75 207 VAL A C 1
ATOM 1570 O O . VAL A 1 207 ? -21.715 -10.036 9.723 1.00 93.75 207 VAL A O 1
ATOM 1573 N N . PRO A 1 208 ? -21.561 -8.034 8.671 1.00 91.62 208 PRO A N 1
ATOM 1574 C CA . PRO A 1 208 ? -21.144 -8.605 7.396 1.00 91.62 208 PRO A CA 1
ATOM 1575 C C . PRO A 1 208 ? -19.877 -9.437 7.570 1.00 91.62 208 PRO A C 1
ATOM 1577 O O . PRO A 1 208 ? -18.969 -9.011 8.279 1.00 91.62 208 PRO A O 1
ATOM 1580 N N . ALA A 1 209 ? -19.781 -10.587 6.896 1.00 88.56 209 ALA A N 1
ATOM 1581 C CA . ALA A 1 209 ? -18.641 -11.497 7.042 1.00 88.56 209 ALA A CA 1
ATOM 1582 C C . ALA A 1 209 ? -17.279 -10.801 6.833 1.00 88.56 209 ALA A C 1
ATOM 1584 O O . ALA A 1 209 ? -16.338 -11.077 7.567 1.00 88.56 209 ALA A O 1
ATOM 1585 N N . ALA A 1 210 ? -17.206 -9.836 5.909 1.00 84.25 210 ALA A N 1
ATOM 1586 C CA . ALA A 1 210 ? -16.007 -9.037 5.637 1.00 84.25 210 ALA A CA 1
ATOM 1587 C C . ALA A 1 210 ? -15.541 -8.156 6.816 1.00 84.25 210 ALA A C 1
ATOM 1589 O O . ALA A 1 210 ? -14.377 -7.770 6.872 1.00 84.25 210 ALA A O 1
ATOM 1590 N N . ASN A 1 211 ? -16.429 -7.849 7.765 1.00 86.06 211 ASN A N 1
ATOM 1591 C CA . ASN A 1 211 ? -16.132 -7.008 8.927 1.00 86.06 211 ASN A CA 1
ATOM 1592 C C . ASN A 1 211 ? -15.831 -7.825 10.191 1.00 86.06 211 ASN A C 1
ATOM 1594 O O . ASN A 1 211 ? -15.460 -7.256 11.218 1.00 86.06 211 ASN A O 1
ATOM 1598 N N . ARG A 1 212 ? -16.009 -9.148 10.139 1.00 92.12 212 ARG A N 1
ATOM 1599 C CA . ARG A 1 212 ? -15.831 -10.031 11.291 1.00 92.12 212 ARG A CA 1
ATOM 1600 C C . ARG A 1 212 ? -14.353 -10.265 11.564 1.00 92.12 212 ARG A C 1
ATOM 1602 O O . ARG A 1 212 ? -13.593 -10.608 10.662 1.00 92.12 212 ARG A O 1
ATOM 1609 N N . ARG A 1 213 ? -13.948 -10.096 12.821 1.00 89.38 213 ARG A N 1
ATOM 1610 C CA . ARG A 1 213 ? -12.564 -10.258 13.279 1.00 89.38 213 ARG A CA 1
ATOM 1611 C C . ARG A 1 213 ? -12.515 -10.490 14.783 1.00 89.38 213 ARG A C 1
ATOM 1613 O O . ARG A 1 213 ? -13.380 -9.999 15.504 1.00 89.38 213 ARG A O 1
ATOM 1620 N N . GLN A 1 214 ? -11.482 -11.195 15.236 1.00 90.88 214 GLN A N 1
ATOM 1621 C CA . GLN A 1 214 ? -11.125 -11.246 16.653 1.00 90.88 214 GLN A CA 1
ATOM 1622 C C . GLN A 1 214 ? -10.933 -9.823 17.191 1.00 90.88 214 GLN A C 1
ATOM 1624 O O . GLN A 1 214 ? -10.357 -8.974 16.506 1.00 90.88 214 GLN A O 1
ATOM 1629 N N . GLY A 1 215 ? -11.431 -9.575 18.396 1.00 88.12 215 GLY A N 1
ATOM 1630 C CA . GLY A 1 215 ? -11.426 -8.279 19.059 1.00 88.12 215 GLY A CA 1
ATOM 1631 C C . GLY A 1 215 ? -12.629 -7.396 18.730 1.00 88.12 215 GLY A C 1
ATOM 1632 O O . GLY A 1 215 ? -12.827 -6.421 19.442 1.00 88.12 215 GLY A O 1
ATOM 1633 N N . LEU A 1 216 ? -13.463 -7.720 17.726 1.00 91.75 216 LEU A N 1
ATOM 1634 C CA . LEU A 1 216 ? -14.605 -6.869 17.364 1.00 91.75 216 LEU A CA 1
ATOM 1635 C C . LEU A 1 216 ? -15.554 -6.687 18.546 1.00 91.75 216 LEU A C 1
ATOM 1637 O O . LEU A 1 216 ? -16.135 -7.659 19.025 1.00 91.75 216 LEU A O 1
ATOM 1641 N N . VAL A 1 217 ? -15.740 -5.435 18.964 1.00 93.06 217 VAL A N 1
ATOM 1642 C CA . VAL A 1 217 ? -16.732 -5.051 19.964 1.00 93.06 217 VAL A CA 1
ATOM 1643 C C . VAL A 1 217 ? -18.016 -4.673 19.247 1.00 93.06 217 VAL A C 1
ATOM 1645 O O . VAL A 1 217 ? -18.037 -3.782 18.394 1.00 93.06 217 VAL A O 1
ATOM 1648 N N . ILE A 1 218 ? -19.106 -5.333 19.606 1.00 94.81 218 ILE A N 1
ATOM 1649 C CA . ILE A 1 218 ? -20.440 -4.969 19.148 1.00 94.81 218 ILE A CA 1
ATOM 1650 C C . ILE A 1 218 ? -21.263 -4.463 20.323 1.00 94.81 218 ILE A C 1
ATOM 1652 O O . ILE A 1 218 ? -21.162 -4.975 21.437 1.00 94.81 218 ILE A O 1
ATOM 1656 N N . THR A 1 219 ? -22.095 -3.467 20.052 1.00 95.06 219 THR A N 1
ATOM 1657 C CA . THR A 1 219 ? -23.045 -2.924 21.018 1.00 95.06 219 THR A CA 1
ATOM 1658 C C . THR A 1 219 ? -24.443 -3.002 20.432 1.00 95.06 219 THR A C 1
ATOM 1660 O O . THR A 1 219 ? -24.674 -2.557 19.308 1.00 95.06 219 THR A O 1
ATOM 1663 N N . TYR A 1 220 ? -25.396 -3.540 21.180 1.00 95.31 220 TYR A N 1
ATOM 1664 C CA . TYR A 1 220 ? -26.807 -3.552 20.798 1.00 95.31 220 TYR A CA 1
ATOM 1665 C C . TYR A 1 220 ? -27.699 -3.450 22.029 1.00 95.31 220 TYR A C 1
ATOM 1667 O O . TYR A 1 220 ? -27.297 -3.774 23.142 1.00 95.31 220 TYR A O 1
ATOM 1675 N N . ASN A 1 221 ? -28.927 -2.978 21.832 1.00 93.75 221 ASN A N 1
ATOM 1676 C CA . ASN A 1 221 ? -29.908 -2.853 22.902 1.00 93.75 221 ASN A CA 1
ATOM 1677 C C . ASN A 1 221 ? -31.025 -3.880 22.698 1.00 93.75 221 ASN A C 1
ATOM 1679 O O . ASN A 1 221 ? -31.664 -3.883 21.650 1.00 93.75 221 ASN A O 1
ATOM 1683 N N . THR A 1 222 ? -31.259 -4.737 23.691 1.00 92.25 222 THR A N 1
ATOM 1684 C CA . THR A 1 222 ? -32.275 -5.806 23.647 1.00 92.25 222 THR A CA 1
ATOM 1685 C C . THR A 1 222 ? -33.705 -5.302 23.889 1.00 92.25 222 THR A C 1
ATOM 1687 O O . THR A 1 222 ? -34.646 -6.088 23.927 1.00 92.25 222 THR A O 1
ATOM 1690 N N . GLY A 1 223 ? -33.879 -3.996 24.103 1.00 88.00 223 GLY A N 1
ATOM 1691 C CA . GLY A 1 223 ? -35.094 -3.354 24.602 1.00 88.00 223 GLY A CA 1
ATOM 1692 C C . GLY A 1 223 ? -35.100 -3.192 26.125 1.00 88.00 223 GLY A C 1
ATOM 1693 O O . GLY A 1 223 ? -35.735 -2.272 26.634 1.00 88.00 223 GLY A O 1
ATOM 1694 N N . SER A 1 224 ? -34.368 -4.042 26.853 1.00 89.06 224 SER A N 1
ATOM 1695 C CA . SER A 1 224 ? -34.263 -4.004 28.319 1.00 89.06 224 SER A CA 1
ATOM 1696 C C . SER A 1 224 ? -32.866 -3.646 28.823 1.00 89.06 224 SER A C 1
ATOM 1698 O O . SER A 1 224 ? -32.741 -3.045 29.888 1.00 89.06 224 SER A O 1
ATOM 1700 N N . ALA A 1 225 ? -31.821 -3.986 28.067 1.00 91.31 225 ALA A N 1
ATOM 1701 C CA . ALA A 1 225 ? -30.439 -3.727 28.440 1.00 91.31 225 ALA A CA 1
ATOM 1702 C C . ALA A 1 225 ? -29.581 -3.403 27.214 1.00 91.31 225 ALA A C 1
ATOM 1704 O O . ALA A 1 225 ? -29.829 -3.883 26.104 1.00 91.31 225 ALA A O 1
ATOM 1705 N N . THR A 1 226 ? -28.542 -2.603 27.437 1.00 93.62 226 THR A N 1
ATOM 1706 C CA . THR A 1 226 ? -27.459 -2.432 26.469 1.00 93.62 226 THR A CA 1
ATOM 1707 C C . THR A 1 226 ? -26.443 -3.541 26.698 1.00 93.62 226 THR A C 1
ATOM 1709 O O . THR A 1 226 ? -25.867 -3.634 27.778 1.00 93.62 226 THR A O 1
ATOM 1712 N N . VAL A 1 227 ? -26.229 -4.368 25.680 1.00 94.81 227 VAL A N 1
ATOM 1713 C CA . VAL A 1 227 ? -25.192 -5.398 25.652 1.00 94.81 227 VAL A CA 1
ATOM 1714 C C . VAL A 1 227 ? -24.016 -4.852 24.861 1.00 94.81 227 VAL A C 1
ATOM 1716 O O . VAL A 1 227 ? -24.194 -4.325 23.761 1.00 94.81 227 VAL A O 1
ATOM 1719 N N . LYS A 1 228 ? -22.822 -4.983 25.428 1.00 95.56 228 LYS A N 1
ATOM 1720 C CA . LYS A 1 228 ? -21.549 -4.677 24.785 1.00 95.56 228 LYS A CA 1
ATOM 1721 C C . LYS A 1 228 ? -20.668 -5.906 24.945 1.00 95.56 228 LYS A C 1
ATOM 1723 O O . LYS A 1 228 ? -20.418 -6.350 26.061 1.00 95.56 228 LYS A O 1
ATOM 1728 N N . GLU A 1 229 ? -20.260 -6.498 23.833 1.00 95.50 229 GLU A N 1
ATOM 1729 C CA . GLU A 1 229 ? -19.534 -7.768 23.832 1.00 95.50 229 GLU A CA 1
ATOM 1730 C C . GLU A 1 229 ? -18.438 -7.786 22.769 1.00 95.50 229 GLU A C 1
ATOM 1732 O O . GLU A 1 229 ? -18.563 -7.149 21.723 1.00 95.50 229 GLU A O 1
ATOM 1737 N N . ARG A 1 230 ? -17.349 -8.497 23.054 1.00 94.62 230 ARG A N 1
ATOM 1738 C CA . ARG A 1 230 ? -16.146 -8.610 22.231 1.00 94.62 230 ARG A CA 1
ATOM 1739 C C . ARG A 1 230 ? -16.001 -10.031 21.706 1.00 94.62 230 ARG A C 1
ATOM 1741 O O . ARG A 1 230 ? -16.103 -10.978 22.478 1.00 94.62 230 ARG A O 1
ATOM 1748 N N . TYR A 1 231 ? -15.704 -10.180 20.418 1.00 95.56 231 TYR A N 1
ATOM 1749 C CA . TYR A 1 231 ? -15.392 -11.486 19.839 1.00 95.56 231 TYR A CA 1
ATOM 1750 C C . TYR A 1 231 ? -13.971 -11.936 20.187 1.00 95.56 231 TYR A C 1
ATOM 1752 O O . TYR A 1 231 ? -13.017 -11.199 19.943 1.00 95.56 231 TYR A O 1
ATOM 1760 N N . MET A 1 232 ? -13.806 -13.154 20.697 1.00 93.94 232 MET A N 1
ATOM 1761 C CA . MET A 1 232 ? -12.534 -13.643 21.241 1.00 93.94 232 MET A CA 1
ATOM 1762 C C . MET A 1 232 ? -11.869 -14.734 20.394 1.00 93.94 232 MET A C 1
ATOM 1764 O O . MET A 1 232 ? -10.659 -14.929 20.516 1.00 93.94 232 MET A O 1
ATOM 1768 N N . ASP A 1 233 ? -12.597 -15.412 19.503 1.00 94.06 233 ASP A N 1
ATOM 1769 C CA . ASP A 1 233 ? -12.028 -16.455 18.636 1.00 94.06 233 ASP A CA 1
ATOM 1770 C C . ASP A 1 233 ? -11.357 -15.852 17.383 1.00 94.06 233 ASP A C 1
ATOM 1772 O O . ASP A 1 233 ? -11.699 -14.772 16.900 1.00 94.06 233 ASP A O 1
ATOM 1776 N N . THR A 1 234 ? -10.384 -16.567 16.823 1.00 91.38 234 THR A N 1
ATOM 1777 C CA . THR A 1 234 ? -9.720 -16.207 15.558 1.00 91.38 234 THR A CA 1
ATOM 1778 C C . THR A 1 234 ? -10.528 -16.632 14.328 1.00 91.38 234 THR A C 1
ATOM 1780 O O . THR A 1 234 ? -10.378 -16.057 13.249 1.00 91.38 234 THR A O 1
ATOM 1783 N N . ARG A 1 235 ? -11.407 -17.629 14.470 1.00 94.56 235 ARG A N 1
ATOM 1784 C CA . ARG A 1 235 ? -12.259 -18.178 13.410 1.00 94.56 235 ARG A CA 1
ATOM 1785 C C . ARG A 1 235 ? -13.546 -17.374 13.331 1.00 94.56 235 ARG A C 1
ATOM 1787 O O . ARG A 1 235 ? -14.257 -17.275 14.317 1.00 94.56 235 ARG A O 1
ATOM 1794 N N . VAL A 1 236 ? -13.901 -16.853 12.159 1.00 94.50 236 VAL A N 1
ATOM 1795 C CA . VAL A 1 236 ? -15.043 -15.920 11.996 1.00 94.50 236 VAL A CA 1
ATOM 1796 C C . VAL A 1 236 ? -16.200 -16.474 11.152 1.00 94.50 236 VAL A C 1
ATOM 1798 O O . VAL A 1 236 ? -17.060 -15.729 10.671 1.00 94.50 236 VAL A O 1
ATOM 1801 N N . THR A 1 237 ? -16.223 -17.795 10.946 1.00 95.69 237 THR A N 1
ATOM 1802 C CA . THR A 1 237 ? -17.298 -18.469 10.201 1.00 95.69 237 THR A CA 1
ATOM 1803 C C . THR A 1 237 ? -18.643 -18.282 10.897 1.00 95.69 237 THR A C 1
ATOM 1805 O O . THR A 1 237 ? -18.695 -18.104 12.108 1.00 95.69 237 THR A O 1
ATOM 1808 N N . ASP A 1 238 ? -19.744 -18.376 10.152 1.00 95.12 238 ASP A N 1
ATOM 1809 C CA . ASP A 1 238 ? -21.100 -18.298 10.714 1.00 95.12 238 ASP A CA 1
ATOM 1810 C C . ASP A 1 238 ? -21.330 -19.262 11.887 1.00 95.12 238 ASP A C 1
ATOM 1812 O O . ASP A 1 238 ? -22.068 -18.919 12.806 1.00 95.12 238 ASP A O 1
ATOM 1816 N N . THR A 1 239 ? -20.705 -20.443 11.853 1.00 95.94 239 THR A N 1
ATOM 1817 C CA . THR A 1 239 ? -20.805 -21.464 12.901 1.00 95.94 239 THR A CA 1
ATOM 1818 C C . THR A 1 239 ? -20.110 -21.039 14.188 1.00 95.94 239 THR A C 1
ATOM 1820 O O . THR A 1 239 ? -20.640 -21.284 15.263 1.00 95.94 239 THR A O 1
ATOM 1823 N N . GLU A 1 240 ? -18.936 -20.413 14.096 1.00 96.56 240 GLU A N 1
ATOM 1824 C CA . GLU A 1 240 ? -18.187 -19.955 15.274 1.00 96.56 240 GLU A CA 1
ATOM 1825 C C . GLU A 1 240 ? -18.709 -18.605 15.781 1.00 96.56 240 GLU A C 1
ATOM 1827 O O . GLU A 1 240 ? -18.848 -18.400 16.981 1.00 96.56 240 GLU A O 1
ATOM 1832 N N . TRP A 1 241 ? -19.093 -17.714 14.869 1.00 96.69 241 TRP A N 1
ATOM 1833 C CA . TRP A 1 241 ? -19.492 -16.341 15.171 1.00 96.69 241 TRP A CA 1
ATOM 1834 C C . TRP A 1 241 ? -20.754 -16.236 16.032 1.00 96.69 241 TRP A C 1
ATOM 1836 O O . TRP A 1 241 ? -20.937 -15.256 16.745 1.00 96.69 241 TRP A O 1
ATOM 1846 N N . VAL A 1 242 ? -21.652 -17.219 15.966 1.00 96.81 242 VAL A N 1
ATOM 1847 C CA . VAL A 1 242 ? -22.895 -17.202 16.752 1.00 96.81 242 VAL A CA 1
ATOM 1848 C C . VAL A 1 242 ? -22.752 -17.764 18.159 1.00 96.81 242 VAL A C 1
ATOM 1850 O O . VAL A 1 242 ? -23.620 -17.483 18.982 1.00 96.81 242 VAL A O 1
ATOM 1853 N N . LYS A 1 243 ? -21.707 -18.552 18.436 1.00 97.38 243 LYS A N 1
ATOM 1854 C CA . LYS A 1 243 ? -21.549 -19.262 19.711 1.00 97.38 243 LYS A CA 1
ATOM 1855 C C . LYS A 1 243 ? -21.229 -18.283 20.825 1.00 97.38 243 LYS A C 1
ATOM 1857 O O . LYS A 1 243 ? -20.254 -17.551 20.707 1.00 97.38 243 LYS A O 1
ATOM 1862 N N . ASP A 1 244 ? -21.998 -18.330 21.907 1.00 96.94 244 ASP A N 1
ATOM 1863 C CA . ASP A 1 244 ? -21.783 -17.475 23.078 1.00 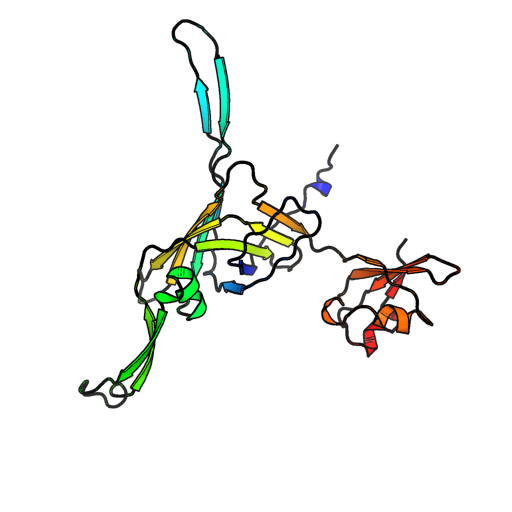96.94 244 ASP A CA 1
ATOM 1864 C C . ASP A 1 244 ? -20.377 -17.632 23.673 1.00 96.94 244 ASP A C 1
ATOM 1866 O O . ASP A 1 244 ? -19.771 -16.630 24.026 1.00 96.94 244 ASP A O 1
ATOM 1870 N N . ASP A 1 245 ? -19.810 -18.843 23.663 1.00 97.00 245 ASP A N 1
ATOM 1871 C CA . ASP A 1 245 ? -18.457 -19.131 24.175 1.00 97.00 245 ASP A CA 1
ATOM 1872 C C . ASP A 1 245 ? -17.339 -18.325 23.490 1.00 97.00 245 ASP A C 1
ATOM 1874 O O . ASP A 1 245 ? -16.248 -18.175 24.036 1.00 97.00 245 ASP A O 1
ATOM 1878 N N . ASN A 1 246 ? -17.600 -17.808 22.286 1.00 97.25 246 ASN A N 1
ATOM 1879 C CA . ASN A 1 246 ? -16.643 -17.007 21.532 1.00 97.25 246 ASN A CA 1
ATOM 1880 C C . ASN A 1 246 ? -16.808 -15.496 21.779 1.00 97.25 246 ASN A C 1
ATOM 1882 O O . ASN A 1 246 ? -16.094 -14.709 21.155 1.00 97.25 246 ASN A O 1
ATOM 1886 N N . TRP A 1 247 ? -17.728 -15.080 22.657 1.00 96.81 247 TRP A N 1
ATOM 1887 C CA . TRP A 1 247 ? -17.987 -13.682 23.005 1.00 96.81 247 TRP A CA 1
ATOM 1888 C C . TRP A 1 247 ? -17.794 -13.425 24.498 1.00 96.81 247 TRP A C 1
ATOM 1890 O O . TRP A 1 247 ? -18.238 -14.189 25.348 1.00 96.81 247 TRP A O 1
ATOM 1900 N N . GLU A 1 248 ? -17.173 -12.295 24.819 1.00 96.19 248 GLU A N 1
ATOM 1901 C CA . GLU A 1 248 ? -16.994 -11.822 26.189 1.00 96.19 248 GLU A CA 1
ATOM 1902 C C . GLU A 1 248 ? -17.745 -10.503 26.380 1.00 96.19 248 GLU A C 1
ATOM 1904 O O . GLU A 1 248 ? -17.585 -9.575 25.588 1.00 96.19 248 GLU A O 1
ATOM 1909 N N . THR A 1 249 ? -18.567 -10.389 27.426 1.00 93.44 249 THR A N 1
ATOM 1910 C CA . THR A 1 249 ? -19.191 -9.105 27.781 1.00 93.44 249 THR A CA 1
ATOM 1911 C C . THR A 1 249 ? -18.119 -8.128 28.260 1.00 93.44 249 THR A C 1
ATOM 1913 O O . THR A 1 249 ? -17.315 -8.456 29.126 1.00 93.44 249 THR A O 1
ATOM 1916 N N . VAL A 1 250 ? -18.123 -6.919 27.707 1.00 88.50 250 VAL A N 1
ATOM 1917 C CA . VAL A 1 250 ? -17.162 -5.856 28.021 1.00 88.50 250 VAL A CA 1
ATOM 1918 C C . VAL A 1 250 ? -17.916 -4.643 28.547 1.00 88.50 250 VAL A C 1
ATOM 1920 O O . VAL A 1 250 ? -18.795 -4.129 27.858 1.00 88.50 250 VAL A O 1
ATOM 1923 N N . GLU A 1 251 ? -17.553 -4.169 29.740 1.00 68.44 251 GLU A N 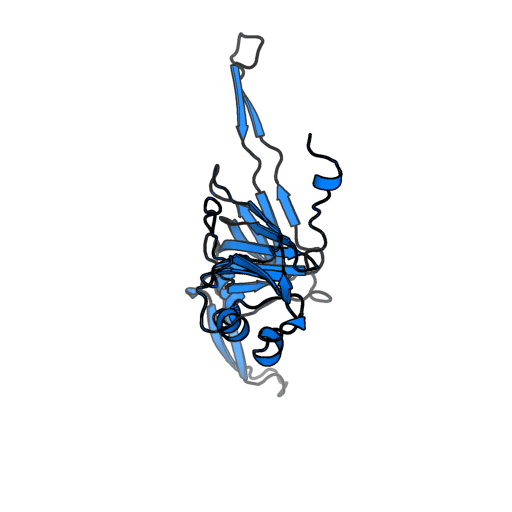1
ATOM 1924 C CA . GLU A 1 251 ? -18.059 -2.903 30.299 1.00 68.44 251 GLU A CA 1
ATOM 1925 C C . GLU A 1 251 ? -17.544 -1.683 29.509 1.00 68.44 251 GLU A C 1
ATOM 1927 O O . GLU A 1 251 ? -16.398 -1.686 28.995 1.00 68.44 251 GLU A O 1
#

Mean predicted aligned error: 12.55 Å

Organism: NCBI:txid165179

Solvent-accessible surface area (backbone atoms only — not comparable to full-atom values): 14790 Å² total; per-residue (Å²): 134,87,51,73,81,78,64,66,82,74,92,58,60,81,66,46,43,32,34,19,69,58,71,60,70,62,85,51,94,78,75,89,85,70,75,76,44,75,55,68,60,45,85,91,40,71,44,78,50,64,47,74,59,51,73,51,74,45,73,58,96,92,58,100,59,76,76,47,81,50,74,45,80,33,57,44,36,42,34,35,32,30,65,62,85,49,68,70,57,51,22,57,41,34,35,65,89,29,49,42,82,44,75,48,71,44,70,88,77,87,41,80,86,63,39,40,78,46,76,52,74,47,71,52,91,52,98,32,81,35,51,16,22,41,36,40,27,24,63,85,69,45,41,35,43,38,38,22,43,28,43,30,38,61,42,83,44,68,90,46,80,88,86,45,69,63,25,32,40,37,42,34,34,54,59,65,90,96,57,63,38,69,45,82,45,69,69,68,50,52,82,44,83,50,77,56,66,91,47,70,43,62,28,54,63,68,55,52,72,92,74,56,49,51,43,31,29,40,33,32,50,76,86,85,49,79,48,35,33,28,30,68,42,87,63,62,48,78,79,50,57,42,40,64,92,34,48,44,80,50,136

Nearest PDB structures (foldseek):
  9d9l-assembly1_L  TM=5.381E-01  e=4.157E-03  Mycobacterium phage Bxb1
  9d94-assembly1_Jb  TM=5.293E-01  e=3.351E-03  Mycobacterium phage Bxb1
  9d94-assembly1_Jl  TM=5.012E-01  e=9.835E-03  Mycobacterium phage Bxb1
  9d94-assembly1_Jk  TM=5.094E-01  e=2.327E-02  Mycobacterium phage Bxb1
  9d94-assembly1_Jh  TM=4.930E-01  e=2.090E-02  Mycobacterium phage Bxb1

Secondary structure (DSSP, 8-state):
---GGGG------EEEEEEESS---TTSSS------EEE-PPTT--EEEEPPPEEEEE--TT-SS-SEEEEEPPPEEEEEEE----HHHHHHHH-GGGEEEEEEE--SSS-TTTSSEEEEEEE------EEEEEEEEETTS-EEEEEEEEEEEEEEE-S-TTT---EEEEEEEE-STTS--EEEEE----EEE----SSHHHHHTTS-GGG--TT-EEEEE-SS-EEEEEE--S--SHHHHT-GGGEEE--

Radius of gyration: 25.96 Å; Cα contacts (8 Å, |Δi|>4): 477; chains: 1; bounding box: 61×72×70 Å

Sequence (251 aa):
MVTIDKLKEVFCGPKSLLYSAALVDLSKSDIKLTVDMELPVEVDSLKATMDEPTINHYKVIGLSGDWATTAELGDFNVEFVVPSKAKELLKAMFGEDAVNEITATLTGTGDNTLDVQYTGVAVEPKLYKMRGTIVIVDEEKKNLMVVTNLSMYATMQWDDSSSKPVAFKFSGSVEGAGTKSVAWLTKGDGVMSLTYKTDAATTRKTVPAANRRQGLVITYNTGSATVKERYMDTRVTDTEWVKDDNWETVE

pLDDT: mean 76.37, std 19.08, range [26.5, 97.38]

Foldseek 3Di:
DQDVVNVPPDFDAFDWKFWDLDFWAPVDPDTDDDTPDIFQWDPPFKDKDFDCWDWDFDDDPPDDDGPDTDTHTGWTKIKTKGLDPDQVVLCLQQNPVQKDKDKDAADDPPDPVNRGIDIDIGGDDDWDWRATKMWTAGPVSFKIKIFHQKTKHWDWDDPDVPPGHTMIMIITTHDDGPGPGIDMDGDALAEEEWEDDDDQLVRLPVQPLVRDAFSYWYWYDPVPDIWIKGFHDGDRDSVNSRDPVRIDTDD